Protein AF-A0A6L5WNC0-F1 (afdb_monomer_lite)

Structure (mmCIF, N/CA/C/O backbone):
data_AF-A0A6L5WNC0-F1
#
_entry.id   AF-A0A6L5WNC0-F1
#
loop_
_atom_site.group_PDB
_atom_site.id
_atom_site.type_symbol
_atom_site.label_atom_id
_atom_site.label_alt_id
_atom_site.label_comp_id
_atom_site.label_asym_id
_atom_site.label_entity_id
_atom_site.label_seq_id
_atom_site.pdbx_PDB_ins_code
_atom_site.Cartn_x
_atom_site.Cartn_y
_atom_site.Cartn_z
_atom_site.occupancy
_atom_site.B_iso_or_equiv
_atom_site.auth_seq_id
_atom_site.auth_comp_id
_atom_site.auth_asym_id
_atom_site.auth_atom_id
_atom_site.pdbx_PDB_model_num
ATOM 1 N N . MET A 1 1 ? -8.468 11.294 -5.583 1.00 29.30 1 MET A N 1
ATOM 2 C CA . MET A 1 1 ? -7.244 10.519 -5.896 1.00 29.30 1 MET A CA 1
ATOM 3 C C . MET A 1 1 ? -6.691 10.734 -7.316 1.00 29.30 1 MET A C 1
ATOM 5 O O . MET A 1 1 ? -5.688 10.130 -7.645 1.00 29.30 1 MET A O 1
ATOM 9 N N . GLN A 1 2 ? -7.228 11.639 -8.151 1.00 22.88 2 GLN A N 1
ATOM 10 C CA . GLN A 1 2 ? -6.657 11.934 -9.487 1.00 22.88 2 GLN A CA 1
ATOM 11 C C . GLN A 1 2 ? -5.371 12.793 -9.478 1.00 22.88 2 GLN A C 1
ATOM 13 O O . GLN A 1 2 ? -4.838 13.108 -10.534 1.00 22.88 2 GLN A O 1
ATOM 18 N N . LYS A 1 3 ? -4.879 13.208 -8.304 1.00 30.92 3 LYS A N 1
ATOM 19 C CA . LYS A 1 3 ? -3.717 14.104 -8.147 1.00 30.92 3 LYS A CA 1
ATOM 20 C C . LYS A 1 3 ? -2.678 13.585 -7.153 1.00 30.92 3 LYS A C 1
ATOM 22 O O . LYS A 1 3 ? -1.886 14.364 -6.635 1.00 30.92 3 LYS A O 1
ATOM 27 N N . VAL A 1 4 ? -2.699 12.293 -6.844 1.00 36.00 4 VAL A N 1
ATOM 28 C CA . VAL A 1 4 ? -1.650 11.722 -6.004 1.00 36.00 4 VAL A CA 1
ATOM 29 C C . VAL A 1 4 ? -0.465 11.438 -6.931 1.00 36.00 4 VAL A C 1
ATOM 31 O O . VAL A 1 4 ? -0.579 10.613 -7.833 1.00 36.00 4 VAL A O 1
ATOM 34 N N . GLY A 1 5 ? 0.582 12.261 -6.828 1.00 43.75 5 GLY A N 1
ATOM 35 C CA . GLY A 1 5 ? 1.682 12.327 -7.793 1.00 43.75 5 GLY A CA 1
ATOM 36 C C . GLY A 1 5 ? 2.357 10.977 -8.042 1.00 43.75 5 GLY A C 1
ATOM 37 O O . GLY A 1 5 ? 2.436 10.148 -7.147 1.00 43.75 5 GLY A O 1
ATOM 38 N N . ASN A 1 6 ? 2.826 10.778 -9.274 1.00 55.38 6 ASN A N 1
ATOM 39 C CA . ASN A 1 6 ? 3.440 9.559 -9.814 1.00 55.38 6 ASN A CA 1
ATOM 40 C C . ASN A 1 6 ? 4.385 8.837 -8.823 1.00 55.38 6 ASN A C 1
ATOM 42 O O . ASN A 1 6 ? 5.572 9.145 -8.758 1.00 55.38 6 ASN A O 1
ATOM 46 N N . PHE A 1 7 ? 3.867 7.861 -8.070 1.00 61.75 7 PHE A N 1
ATOM 47 C CA . PHE A 1 7 ? 4.628 7.057 -7.093 1.00 61.75 7 PHE A CA 1
ATOM 48 C C . PHE A 1 7 ? 5.711 6.189 -7.713 1.00 61.75 7 PHE A C 1
ATOM 50 O O . PHE A 1 7 ? 6.716 5.872 -7.072 1.00 61.75 7 PHE A O 1
ATOM 57 N N . ILE A 1 8 ? 5.469 5.820 -8.965 1.00 70.00 8 ILE A N 1
ATOM 58 C CA . ILE A 1 8 ? 6.365 5.044 -9.790 1.00 70.00 8 ILE A CA 1
ATOM 59 C C . ILE A 1 8 ? 6.933 5.987 -10.835 1.00 70.00 8 ILE A C 1
ATOM 61 O O . ILE A 1 8 ? 6.207 6.636 -11.595 1.00 70.00 8 ILE A O 1
ATOM 65 N N . ASN A 1 9 ? 8.249 6.070 -10.839 1.00 75.62 9 ASN A N 1
ATOM 66 C CA . ASN A 1 9 ? 9.024 6.925 -11.699 1.00 75.62 9 ASN A CA 1
ATOM 67 C C . ASN A 1 9 ? 9.688 6.074 -12.779 1.00 75.62 9 ASN A C 1
ATOM 69 O O . ASN A 1 9 ? 10.155 4.970 -12.509 1.00 75.62 9 ASN A O 1
ATOM 73 N N . ALA A 1 10 ? 9.816 6.596 -13.996 1.00 79.00 10 ALA A N 1
ATOM 74 C CA . ALA A 1 10 ? 10.566 5.891 -15.028 1.00 79.00 10 ALA A CA 1
ATOM 75 C C . ALA A 1 10 ? 12.027 5.616 -14.593 1.00 79.00 10 ALA A C 1
ATOM 77 O O . ALA A 1 10 ? 12.607 4.588 -14.930 1.00 79.00 10 ALA A O 1
ATOM 78 N N . LYS A 1 11 ? 12.613 6.501 -13.781 1.00 82.12 11 LYS A N 1
ATOM 79 C CA . LYS A 1 11 ? 13.960 6.346 -13.218 1.00 82.12 11 LYS A CA 1
ATOM 80 C C . LYS A 1 11 ? 14.068 5.253 -12.149 1.00 82.12 11 LYS A C 1
ATOM 82 O O . LYS A 1 11 ? 15.187 4.876 -11.819 1.00 82.12 11 LYS A O 1
ATOM 87 N N . ASP A 1 12 ? 12.955 4.708 -11.653 1.00 80.12 12 ASP A N 1
ATOM 88 C CA . ASP A 1 12 ? 12.983 3.536 -10.764 1.00 80.12 12 ASP A CA 1
ATOM 89 C C . ASP A 1 12 ? 13.413 2.266 -11.519 1.00 80.12 12 ASP A C 1
ATOM 91 O O . ASP A 1 12 ? 13.923 1.317 -10.925 1.00 80.12 12 ASP A O 1
ATOM 95 N N . PHE A 1 13 ? 13.271 2.256 -12.849 1.00 84.00 13 PHE A N 1
ATOM 96 C CA . PHE A 1 13 ? 13.606 1.120 -13.698 1.00 84.00 13 PHE A CA 1
ATOM 97 C C . PHE A 1 13 ? 14.922 1.364 -14.442 1.00 84.00 13 PHE A C 1
ATOM 99 O O . PHE A 1 13 ? 14.980 2.080 -15.442 1.00 84.00 13 PHE A O 1
ATOM 106 N N . ARG A 1 14 ? 15.990 0.674 -14.021 1.00 84.50 14 ARG A N 1
ATOM 107 C CA . ARG A 1 14 ? 17.326 0.732 -14.665 1.00 84.50 14 ARG A CA 1
ATOM 108 C C . ARG A 1 14 ? 17.319 0.416 -16.166 1.00 84.50 14 ARG A C 1
ATOM 110 O O . ARG A 1 14 ? 18.212 0.830 -16.905 1.00 84.50 14 ARG A O 1
ATOM 117 N N . LEU A 1 15 ? 16.339 -0.352 -16.629 1.00 88.19 15 LEU A N 1
ATOM 118 C CA . LEU A 1 15 ? 16.158 -0.642 -18.051 1.00 88.19 15 LEU A CA 1
ATOM 119 C C . LEU A 1 15 ? 15.717 0.599 -18.844 1.00 88.19 15 LEU A C 1
ATOM 121 O O . LEU A 1 15 ? 16.192 0.777 -19.961 1.00 88.19 15 LEU A O 1
ATOM 125 N N . PHE A 1 16 ? 14.907 1.497 -18.269 1.00 90.81 16 PHE A N 1
ATOM 126 C CA . PHE A 1 16 ? 14.553 2.766 -18.916 1.00 90.81 16 PHE A CA 1
ATOM 127 C C . PHE A 1 16 ? 15.764 3.695 -18.983 1.00 90.81 16 PHE A C 1
ATOM 129 O O . PHE A 1 16 ? 16.003 4.300 -20.024 1.00 90.81 16 PHE A O 1
ATOM 136 N N . GLU A 1 17 ? 16.594 3.728 -17.939 1.00 90.25 17 GLU A N 1
ATOM 137 C CA . GLU A 1 17 ? 17.888 4.420 -17.981 1.00 90.25 17 GLU A CA 1
ATOM 138 C C . GLU A 1 17 ? 18.776 3.894 -19.113 1.00 90.25 17 GLU A C 1
ATOM 140 O O . GLU A 1 17 ? 19.285 4.669 -19.924 1.00 90.25 17 GLU A O 1
ATOM 145 N N . THR A 1 18 ? 18.918 2.570 -19.205 1.00 92.06 18 THR A N 1
ATOM 146 C CA . THR A 1 18 ? 19.728 1.928 -20.247 1.00 92.06 18 THR A CA 1
ATOM 147 C C . THR A 1 18 ? 19.174 2.253 -21.635 1.00 92.06 18 THR A C 1
ATOM 149 O O . THR A 1 18 ? 19.937 2.664 -22.507 1.00 92.06 18 THR A O 1
ATOM 152 N N . PHE A 1 19 ? 17.854 2.164 -21.823 1.00 94.88 19 PHE A N 1
ATOM 153 C CA . PHE A 1 19 ? 17.193 2.530 -23.071 1.00 94.88 19 PHE A CA 1
ATOM 154 C C . PHE A 1 19 ? 17.482 3.982 -23.459 1.00 94.88 19 PHE A C 1
ATOM 156 O O . PHE A 1 19 ? 18.086 4.220 -24.499 1.00 94.88 19 PHE A O 1
ATOM 163 N N . PHE A 1 20 ? 17.126 4.953 -22.613 1.00 94.69 20 PHE A N 1
ATOM 164 C CA . PHE A 1 20 ? 17.266 6.377 -22.932 1.00 94.69 20 PHE A CA 1
ATOM 165 C C . PHE A 1 20 ? 18.721 6.866 -22.984 1.00 94.69 20 PHE A C 1
ATOM 167 O O . PHE A 1 20 ? 18.970 7.960 -23.492 1.00 94.69 20 PHE A O 1
ATOM 174 N N . SER A 1 21 ? 19.689 6.068 -22.520 1.00 93.62 21 SER A N 1
ATOM 175 C CA . SER A 1 21 ? 21.115 6.345 -22.729 1.00 93.62 21 SER A CA 1
ATOM 176 C C . SER A 1 21 ? 21.549 6.217 -24.197 1.00 93.62 21 SER A C 1
ATOM 178 O O . SER A 1 21 ? 22.570 6.791 -24.579 1.00 93.62 21 SER A O 1
ATOM 180 N N . GLY A 1 22 ? 20.806 5.450 -25.009 1.00 93.38 22 GLY A N 1
ATOM 181 C CA . GLY A 1 22 ? 21.163 5.147 -26.401 1.00 93.38 22 GLY A CA 1
ATOM 182 C C . GLY A 1 22 ? 22.416 4.283 -26.548 1.00 93.38 22 GLY A C 1
ATOM 183 O O . GLY A 1 22 ? 23.005 4.220 -27.625 1.00 93.38 22 GLY A O 1
ATOM 184 N N . LYS A 1 23 ? 22.856 3.640 -25.465 1.00 92.50 23 LYS A N 1
ATOM 185 C CA . LYS A 1 23 ? 24.059 2.813 -25.418 1.00 92.50 23 LYS A CA 1
ATOM 186 C C . LYS A 1 23 ? 23.742 1.461 -24.811 1.00 92.50 23 LYS A C 1
ATOM 188 O O . LYS A 1 23 ? 22.802 1.306 -24.034 1.00 92.50 23 LYS A O 1
ATOM 193 N N . THR A 1 24 ? 24.569 0.478 -25.141 1.00 91.12 24 THR A N 1
ATOM 194 C CA . THR A 1 24 ? 24.536 -0.805 -24.439 1.00 91.12 24 THR A CA 1
ATOM 195 C C . THR A 1 24 ? 24.853 -0.615 -22.953 1.00 91.12 24 THR A C 1
ATOM 197 O O . THR A 1 24 ? 25.450 0.388 -22.556 1.00 91.12 24 THR A O 1
ATOM 200 N N . LYS A 1 25 ? 24.555 -1.614 -22.120 1.00 88.88 25 LYS A N 1
ATOM 201 C CA . LYS A 1 25 ? 24.854 -1.593 -20.685 1.00 88.88 25 LYS A CA 1
ATOM 202 C C . LYS A 1 25 ? 26.340 -1.355 -20.370 1.00 88.88 25 LYS A C 1
ATOM 204 O O . LYS A 1 25 ? 26.650 -0.777 -19.332 1.00 88.88 25 LYS A O 1
ATOM 209 N N . ASN A 1 26 ? 27.237 -1.751 -21.273 1.00 87.75 26 ASN A N 1
ATOM 210 C CA . ASN A 1 26 ? 28.683 -1.526 -21.167 1.00 87.75 26 ASN A CA 1
ATOM 211 C C . ASN A 1 26 ? 29.142 -0.184 -21.780 1.00 87.75 26 ASN A C 1
ATOM 213 O O . ASN A 1 26 ? 30.337 0.081 -21.848 1.00 87.75 26 ASN A O 1
ATOM 217 N N . GLY A 1 27 ? 28.218 0.659 -22.250 1.00 87.00 27 GLY A N 1
ATOM 218 C CA . GLY A 1 27 ? 28.505 1.974 -22.830 1.00 87.00 27 GLY A CA 1
ATOM 219 C C . GLY A 1 27 ? 28.856 1.974 -24.323 1.00 87.00 27 GLY A C 1
ATOM 220 O O . GLY A 1 27 ? 29.169 3.036 -24.862 1.00 87.00 27 GLY A O 1
ATOM 221 N N . ASN A 1 28 ? 28.788 0.823 -25.002 1.00 88.75 28 ASN A N 1
ATOM 222 C CA . ASN A 1 28 ? 29.056 0.706 -26.443 1.00 88.75 28 ASN A CA 1
ATOM 223 C C . ASN A 1 28 ? 27.872 1.181 -27.299 1.00 88.75 28 ASN A C 1
ATOM 225 O O . ASN A 1 28 ? 26.732 1.189 -26.830 1.00 88.75 28 ASN A O 1
ATOM 229 N N . ASN A 1 29 ? 28.140 1.496 -28.570 1.00 90.94 29 ASN A N 1
ATOM 230 C CA . ASN A 1 29 ? 27.112 1.817 -29.565 1.00 90.94 29 ASN A CA 1
ATOM 231 C C . ASN A 1 29 ? 26.210 0.608 -29.867 1.00 90.94 29 ASN A C 1
ATOM 233 O O . ASN A 1 29 ? 26.638 -0.543 -29.765 1.00 90.94 29 ASN A O 1
ATOM 237 N N . LEU A 1 30 ? 24.969 0.887 -30.268 1.00 92.00 30 LEU A N 1
ATOM 238 C CA . LEU A 1 30 ? 23.982 -0.124 -30.648 1.00 92.00 30 LEU A CA 1
ATOM 239 C C . LEU A 1 30 ? 24.262 -0.661 -32.061 1.00 92.00 30 LEU A C 1
ATOM 241 O O . LEU A 1 30 ? 24.669 0.091 -32.946 1.00 92.00 30 LEU A O 1
ATOM 245 N N . ILE A 1 31 ? 24.051 -1.965 -32.275 1.00 88.06 31 ILE A N 1
ATOM 246 C CA . ILE A 1 31 ? 24.321 -2.644 -33.553 1.00 88.06 31 ILE A CA 1
ATOM 247 C C . ILE A 1 31 ? 23.199 -3.646 -33.858 1.00 88.06 31 ILE A C 1
ATOM 249 O O . ILE A 1 31 ? 22.906 -4.526 -33.049 1.00 88.06 31 ILE A O 1
ATOM 253 N N . TRP A 1 32 ? 22.607 -3.546 -35.054 1.00 87.56 32 TRP A N 1
ATOM 254 C CA . TRP A 1 32 ? 21.455 -4.351 -35.490 1.00 87.56 32 TRP A CA 1
ATOM 255 C C . TRP A 1 32 ? 21.677 -5.864 -35.506 1.00 87.56 32 TRP A C 1
ATOM 257 O O . TRP A 1 32 ? 20.728 -6.617 -35.303 1.00 87.56 32 TRP A O 1
ATOM 267 N N . THR A 1 33 ? 22.913 -6.326 -35.706 1.00 84.06 33 THR A N 1
ATOM 268 C CA . THR A 1 33 ? 23.247 -7.762 -35.738 1.00 84.06 33 THR A CA 1
ATOM 269 C C . THR A 1 33 ? 22.938 -8.486 -34.428 1.00 84.06 33 THR A C 1
ATOM 271 O O . THR A 1 33 ? 22.917 -9.710 -34.401 1.00 84.06 33 THR A O 1
ATOM 274 N N . ASN A 1 34 ? 22.693 -7.737 -33.351 1.00 81.00 34 ASN A N 1
ATOM 275 C CA . ASN A 1 34 ? 22.416 -8.262 -32.020 1.00 81.00 34 ASN A CA 1
ATOM 276 C C . ASN A 1 34 ? 20.914 -8.399 -31.730 1.00 81.00 34 ASN A C 1
ATOM 278 O O . ASN A 1 34 ? 20.547 -8.726 -30.607 1.00 81.00 34 ASN A O 1
ATOM 282 N N . VAL A 1 35 ? 20.037 -8.138 -32.705 1.00 81.38 35 VAL A N 1
ATOM 283 C CA . VAL A 1 35 ? 18.581 -8.212 -32.525 1.00 81.38 35 VAL A CA 1
ATOM 284 C C . VAL A 1 35 ? 18.011 -9.451 -33.207 1.00 81.38 35 VAL A C 1
ATOM 286 O O . VAL A 1 35 ? 18.252 -9.695 -34.389 1.00 81.38 35 VAL A O 1
ATOM 289 N N . ASN A 1 36 ? 17.185 -10.205 -32.479 1.00 78.44 36 ASN A N 1
ATOM 290 C CA . ASN A 1 36 ? 16.428 -11.314 -33.057 1.00 78.44 36 ASN A CA 1
ATOM 291 C C . ASN A 1 36 ? 15.360 -10.767 -34.019 1.00 78.44 36 ASN A C 1
ATOM 293 O O . ASN A 1 36 ? 14.515 -9.955 -33.634 1.00 78.44 36 ASN A O 1
ATOM 297 N N . SER A 1 37 ? 15.403 -11.217 -35.273 1.00 76.69 37 SER A N 1
ATOM 298 C CA . SER A 1 37 ? 14.441 -10.849 -36.319 1.00 76.69 37 SER A CA 1
ATOM 299 C C . SER A 1 37 ? 13.183 -11.730 -36.287 1.00 76.69 37 SER A C 1
ATOM 301 O O . SER A 1 37 ? 13.279 -12.889 -35.878 1.00 76.69 37 SER A O 1
ATOM 303 N N . PRO A 1 38 ? 12.026 -11.239 -36.777 1.00 84.56 38 PRO A N 1
ATOM 304 C CA . PRO A 1 38 ? 11.795 -9.920 -37.380 1.00 84.56 38 PRO A CA 1
ATOM 305 C C . PRO A 1 38 ? 11.517 -8.810 -36.348 1.00 84.56 38 PRO A C 1
ATOM 307 O O . PRO A 1 38 ? 10.878 -9.037 -35.323 1.00 84.56 38 PRO A O 1
ATOM 310 N N . VAL A 1 39 ? 11.972 -7.592 -36.652 1.00 90.19 39 VAL A N 1
ATOM 311 C CA . VAL A 1 39 ? 11.652 -6.368 -35.897 1.00 90.19 39 VAL A CA 1
ATOM 312 C C . VAL A 1 39 ? 10.564 -5.602 -36.643 1.00 90.19 39 VAL A C 1
ATOM 314 O O . VAL A 1 39 ? 10.647 -5.442 -37.860 1.00 90.19 39 VAL A O 1
ATOM 317 N N . GLU A 1 40 ? 9.543 -5.129 -35.930 1.00 93.88 40 GLU A N 1
ATOM 318 C CA . GLU A 1 40 ? 8.502 -4.289 -36.522 1.00 93.88 40 GLU A CA 1
ATOM 319 C C . GLU A 1 40 ? 9.090 -2.919 -36.899 1.00 93.88 40 GLU A C 1
ATOM 321 O O . GLU A 1 40 ? 9.668 -2.231 -36.056 1.00 93.88 40 GLU A O 1
ATOM 326 N N . PHE A 1 41 ? 8.931 -2.529 -38.166 1.00 92.69 41 PHE A N 1
ATOM 327 C CA . PHE A 1 41 ? 9.366 -1.239 -38.698 1.00 92.69 41 PHE A CA 1
ATOM 328 C C . PHE A 1 41 ? 8.208 -0.555 -39.422 1.00 92.69 41 PHE A C 1
ATOM 330 O O . PHE A 1 41 ? 7.633 -1.113 -40.360 1.00 92.69 41 PHE A O 1
ATOM 337 N N . LYS A 1 42 ? 7.861 0.658 -38.992 1.00 95.25 42 LYS A N 1
ATOM 338 C CA . LYS A 1 42 ? 6.801 1.470 -39.602 1.00 95.25 42 LYS A CA 1
ATOM 339 C C . LYS A 1 42 ? 7.130 2.947 -39.455 1.00 95.25 42 LYS A C 1
ATOM 341 O O . LYS A 1 42 ? 7.631 3.369 -38.422 1.00 95.25 42 LYS A O 1
ATOM 346 N N . ASN A 1 43 ? 6.837 3.731 -40.491 1.00 92.56 43 ASN A N 1
ATOM 347 C CA . ASN A 1 43 ? 7.021 5.188 -40.498 1.00 92.56 43 ASN A CA 1
ATOM 348 C C . ASN A 1 43 ? 8.435 5.664 -40.094 1.00 92.56 43 ASN A C 1
ATOM 350 O O . ASN A 1 43 ? 8.564 6.711 -39.470 1.00 92.56 43 ASN A O 1
ATOM 354 N N . GLY A 1 44 ? 9.489 4.914 -40.440 1.00 92.81 44 GLY A N 1
ATOM 355 C CA . GLY A 1 44 ? 10.868 5.282 -40.084 1.00 92.81 44 GLY A CA 1
ATOM 356 C C . GLY A 1 44 ? 11.287 4.908 -38.658 1.00 92.81 44 GLY A C 1
ATOM 357 O O . GLY A 1 44 ? 12.370 5.289 -38.224 1.00 92.81 44 GLY A O 1
ATOM 358 N N . GLU A 1 45 ? 10.453 4.161 -37.932 1.00 97.12 45 GLU A N 1
ATOM 359 C CA . GLU A 1 45 ? 10.674 3.798 -36.534 1.00 97.12 45 GLU A CA 1
ATOM 360 C C . GLU A 1 45 ? 10.669 2.279 -36.338 1.00 97.12 45 GLU A C 1
ATOM 362 O O . GLU A 1 45 ? 9.866 1.555 -36.937 1.00 97.12 45 GLU A O 1
ATOM 367 N N . TYR A 1 46 ? 11.537 1.807 -35.447 1.00 96.00 46 TYR A N 1
ATOM 368 C CA . TYR A 1 46 ? 11.618 0.416 -35.017 1.00 96.00 46 TYR A CA 1
ATOM 369 C C . TYR A 1 46 ? 10.924 0.215 -33.678 1.00 96.00 46 TYR A C 1
ATOM 371 O O . TYR A 1 46 ? 11.140 0.989 -32.750 1.00 96.00 46 TYR A O 1
ATOM 379 N N . TYR A 1 47 ? 10.152 -0.863 -33.558 1.00 96.62 47 TYR A N 1
ATOM 380 C CA . TYR A 1 47 ? 9.382 -1.204 -32.365 1.00 96.62 47 TYR A CA 1
ATOM 381 C C . TYR A 1 47 ? 9.904 -2.523 -31.798 1.00 96.62 47 TYR A C 1
ATOM 383 O O . TYR A 1 47 ? 9.605 -3.601 -32.313 1.00 96.62 47 TYR A O 1
ATOM 391 N N . LEU A 1 48 ? 10.703 -2.441 -30.734 1.00 95.62 48 LEU A N 1
ATOM 392 C CA . LEU A 1 48 ? 11.289 -3.619 -30.099 1.00 95.62 48 LEU A CA 1
ATOM 393 C C . LEU A 1 48 ? 10.386 -4.151 -28.985 1.00 95.62 48 LEU A C 1
ATOM 395 O O . LEU A 1 48 ? 9.878 -3.396 -28.153 1.00 95.62 48 LEU A O 1
ATOM 399 N N . THR A 1 49 ? 10.248 -5.474 -28.932 1.00 93.94 49 THR A N 1
ATOM 400 C CA . THR A 1 49 ? 9.755 -6.197 -27.748 1.00 93.94 49 THR A CA 1
ATOM 401 C C . THR A 1 49 ? 10.773 -6.146 -26.601 1.00 93.94 49 THR A C 1
ATOM 403 O O . THR A 1 49 ? 11.934 -5.792 -26.813 1.00 93.94 49 THR A O 1
ATOM 406 N N . GLN A 1 50 ? 10.379 -6.557 -25.388 1.00 91.81 50 GLN A N 1
ATOM 407 C CA . GLN A 1 50 ? 11.307 -6.675 -24.251 1.00 91.81 50 GLN A CA 1
ATOM 408 C C . GLN A 1 50 ? 12.525 -7.553 -24.571 1.00 91.81 50 GLN A C 1
ATOM 410 O O . GLN A 1 50 ? 13.647 -7.209 -24.206 1.00 91.81 50 GLN A O 1
ATOM 415 N N . GLU A 1 51 ? 12.321 -8.678 -25.260 1.00 90.19 51 GLU A N 1
ATOM 416 C CA . GLU A 1 51 ? 13.409 -9.594 -25.609 1.00 90.19 51 GLU A CA 1
ATOM 417 C C . GLU A 1 51 ? 14.387 -8.952 -26.600 1.00 90.19 51 GLU A C 1
ATOM 419 O O . GLU A 1 51 ? 15.601 -9.001 -26.407 1.00 90.19 51 GLU A O 1
ATOM 424 N N . GLN A 1 52 ? 13.862 -8.295 -27.634 1.00 92.88 52 GLN A N 1
ATOM 425 C CA . GLN A 1 52 ? 14.676 -7.604 -28.633 1.00 92.88 52 GLN A CA 1
ATOM 426 C C . GLN A 1 52 ? 15.432 -6.415 -28.035 1.00 92.88 52 GLN A C 1
ATOM 428 O O . GLN A 1 52 ? 16.604 -6.217 -28.353 1.00 92.88 52 GLN A O 1
ATOM 433 N N . PHE A 1 53 ? 14.795 -5.665 -27.132 1.00 93.69 53 PHE A N 1
ATOM 434 C CA . PHE A 1 53 ? 15.452 -4.632 -26.339 1.00 93.69 53 PHE A CA 1
ATOM 435 C C . PHE A 1 53 ? 16.611 -5.214 -25.520 1.00 93.69 53 PHE A C 1
ATOM 437 O O . PHE A 1 53 ? 17.726 -4.701 -25.609 1.00 93.69 53 PHE A O 1
ATOM 444 N N . ALA A 1 54 ? 16.383 -6.300 -24.773 1.00 91.50 54 ALA A N 1
ATOM 445 C CA . ALA A 1 54 ? 17.420 -6.922 -23.954 1.00 91.50 54 ALA A CA 1
ATOM 446 C C . ALA A 1 54 ? 18.616 -7.367 -24.812 1.00 91.50 54 ALA A C 1
ATOM 448 O O . ALA A 1 54 ? 19.758 -7.053 -24.483 1.00 91.50 54 ALA A O 1
ATOM 449 N N . ASN A 1 55 ? 18.364 -8.013 -25.952 1.00 90.31 55 ASN A N 1
ATOM 450 C CA . ASN A 1 55 ? 19.429 -8.471 -26.846 1.00 90.31 55 ASN A CA 1
ATOM 451 C C . ASN A 1 55 ? 20.224 -7.305 -27.460 1.00 90.31 55 ASN A C 1
ATOM 453 O O . ASN A 1 55 ? 21.446 -7.393 -27.568 1.00 90.31 55 ASN A O 1
ATOM 457 N N . LEU A 1 56 ? 19.560 -6.194 -27.803 1.00 93.06 56 LEU A N 1
ATOM 458 C CA . LEU A 1 56 ? 20.218 -5.014 -28.366 1.00 93.06 56 LEU A CA 1
ATOM 459 C C . LEU A 1 56 ? 21.029 -4.236 -27.319 1.00 93.06 56 LEU A C 1
ATOM 461 O O . LEU A 1 56 ? 22.199 -3.922 -27.538 1.00 93.06 56 LEU A O 1
ATOM 465 N N . PHE A 1 57 ? 20.409 -3.910 -26.183 1.00 93.56 57 PHE A N 1
ATOM 466 C CA . PHE A 1 57 ? 20.961 -2.993 -25.184 1.00 93.56 57 PHE A CA 1
ATOM 467 C C . PHE A 1 57 ? 21.837 -3.686 -24.139 1.00 93.56 57 PHE A C 1
ATOM 469 O O . PHE A 1 57 ? 22.660 -3.032 -23.508 1.00 93.56 57 PHE A O 1
ATOM 476 N N . TYR A 1 58 ? 21.726 -4.996 -23.949 1.00 91.12 58 TYR A N 1
ATOM 477 C CA . TYR A 1 58 ? 22.564 -5.741 -23.002 1.00 91.12 58 TYR A CA 1
ATOM 478 C C . TYR A 1 58 ? 23.538 -6.688 -23.704 1.00 91.12 58 TYR A C 1
ATOM 480 O O . TYR A 1 58 ? 24.131 -7.559 -23.069 1.00 91.12 58 TYR A O 1
ATOM 488 N N . HIS A 1 59 ? 23.761 -6.495 -25.007 1.00 86.75 59 HIS A N 1
ATOM 489 C CA . HIS A 1 59 ? 24.759 -7.248 -25.753 1.00 86.75 59 HIS A CA 1
ATOM 490 C C . HIS A 1 59 ? 26.153 -7.163 -25.109 1.00 86.75 59 HIS A C 1
ATOM 492 O O . HIS A 1 59 ? 26.622 -6.086 -24.729 1.00 86.75 59 HIS A O 1
ATOM 498 N N . GLY A 1 60 ? 26.830 -8.311 -25.013 1.00 82.50 60 GLY A N 1
ATOM 499 C CA . GLY A 1 60 ? 28.157 -8.426 -24.403 1.00 82.50 60 GLY A CA 1
ATOM 500 C C . GLY A 1 60 ? 28.163 -8.314 -22.874 1.00 82.50 60 GLY A C 1
ATOM 501 O O . GLY A 1 60 ? 29.235 -8.334 -22.272 1.00 82.50 60 GLY A O 1
ATOM 502 N N . ALA A 1 61 ? 26.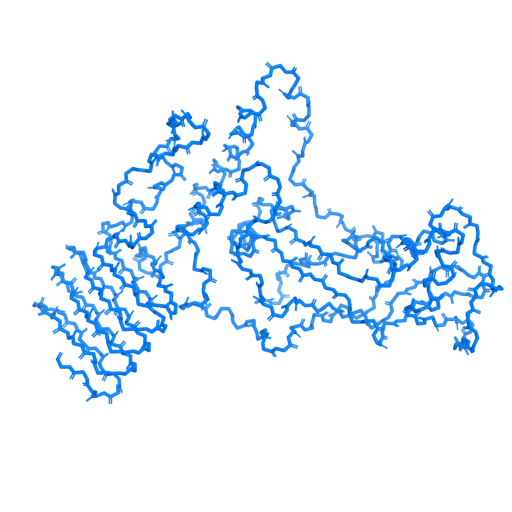999 -8.185 -22.230 1.00 85.44 61 ALA A N 1
ATOM 503 C CA . ALA A 1 61 ? 26.875 -8.396 -20.795 1.00 85.44 61 ALA A CA 1
ATOM 504 C C . ALA A 1 61 ? 26.863 -9.902 -20.477 1.00 85.44 61 ALA A C 1
ATOM 506 O O . ALA A 1 61 ? 26.611 -10.730 -21.351 1.00 85.44 61 ALA A O 1
ATOM 507 N N . SER A 1 62 ? 27.138 -10.269 -19.223 1.00 86.25 62 SER A N 1
ATOM 508 C CA . SER A 1 62 ? 27.030 -11.666 -18.791 1.00 86.25 62 SER A CA 1
ATOM 509 C C . SER A 1 62 ? 25.585 -12.166 -18.883 1.00 86.25 62 SER A C 1
ATOM 511 O O . SER A 1 62 ? 24.646 -11.378 -18.750 1.00 86.25 62 SER A O 1
ATOM 513 N N . ASP A 1 63 ? 25.396 -13.482 -19.015 1.00 83.69 63 ASP A N 1
ATOM 514 C CA . ASP A 1 63 ? 24.060 -14.099 -19.056 1.00 83.69 63 ASP A CA 1
ATOM 515 C C . ASP A 1 63 ? 23.202 -13.712 -17.846 1.00 83.69 63 ASP A C 1
ATOM 517 O O . ASP A 1 63 ? 21.996 -13.517 -17.967 1.00 83.69 63 ASP A O 1
ATOM 521 N N . ILE A 1 64 ? 23.829 -13.526 -16.680 1.00 82.56 64 ILE A N 1
ATOM 522 C CA . ILE A 1 64 ? 23.167 -13.044 -15.461 1.00 82.56 64 ILE A CA 1
ATOM 523 C C . ILE A 1 64 ? 22.576 -11.648 -15.687 1.00 82.56 64 ILE A C 1
ATOM 525 O O . ILE A 1 64 ? 21.416 -11.411 -15.369 1.00 82.56 64 ILE A O 1
ATOM 529 N N . ILE A 1 65 ? 23.347 -10.719 -16.256 1.00 81.38 65 ILE A N 1
ATOM 530 C CA . ILE A 1 65 ? 22.884 -9.351 -16.517 1.00 81.38 65 ILE A CA 1
ATOM 531 C C . ILE A 1 65 ? 21.815 -9.339 -17.616 1.00 81.38 65 ILE A C 1
ATOM 533 O O . ILE A 1 65 ? 20.828 -8.616 -17.488 1.00 81.38 65 ILE A O 1
ATOM 537 N N . LEU A 1 66 ? 21.979 -10.145 -18.667 1.00 80.94 66 LEU A N 1
ATOM 538 C CA . LEU A 1 66 ? 20.997 -10.266 -19.745 1.00 80.94 66 LEU A CA 1
ATOM 539 C C . LEU A 1 66 ? 19.669 -10.852 -19.239 1.00 80.94 66 LEU A C 1
ATOM 541 O O . LEU A 1 66 ? 18.599 -10.360 -19.595 1.00 80.94 66 LEU A O 1
ATOM 545 N N . ASN A 1 67 ? 19.721 -11.864 -18.372 1.00 79.50 67 ASN A N 1
ATOM 546 C CA . ASN A 1 67 ? 18.536 -12.419 -17.720 1.00 79.50 67 ASN A CA 1
ATOM 547 C C . ASN A 1 67 ? 17.910 -11.414 -16.746 1.00 79.50 67 ASN A C 1
ATOM 549 O O . ASN A 1 67 ? 16.691 -11.266 -16.728 1.00 79.50 67 ASN A O 1
ATOM 553 N N . ASN A 1 68 ? 18.720 -10.644 -16.017 1.00 76.31 68 ASN A N 1
ATOM 554 C CA . ASN A 1 68 ? 18.222 -9.562 -15.168 1.00 76.31 68 ASN A CA 1
ATOM 555 C C . ASN A 1 68 ? 17.572 -8.432 -15.977 1.00 76.31 68 ASN A C 1
ATOM 557 O O . ASN A 1 68 ? 16.633 -7.827 -15.491 1.00 76.31 68 ASN A O 1
ATOM 561 N N . ALA A 1 69 ? 17.998 -8.161 -17.213 1.00 76.56 69 ALA A N 1
ATOM 562 C CA . ALA A 1 69 ? 17.326 -7.197 -18.093 1.00 76.56 69 ALA A CA 1
ATOM 563 C C . ALA A 1 69 ? 15.929 -7.661 -18.550 1.00 76.56 69 ALA A C 1
ATOM 565 O O . ALA A 1 69 ? 15.103 -6.850 -18.975 1.00 76.56 69 ALA A O 1
ATOM 566 N N . LYS A 1 70 ? 15.665 -8.971 -18.479 1.00 74.94 70 LYS A N 1
ATOM 567 C CA . LYS A 1 70 ? 14.332 -9.558 -18.676 1.00 74.94 70 LYS A CA 1
ATOM 568 C C . LYS A 1 70 ? 13.524 -9.560 -17.381 1.00 74.94 70 LYS A C 1
ATOM 570 O O . LYS A 1 70 ? 12.298 -9.582 -17.444 1.00 74.94 70 LYS A O 1
ATOM 575 N N . ASN A 1 71 ? 14.199 -9.514 -16.233 1.00 73.38 71 ASN A N 1
ATOM 576 C CA . ASN A 1 71 ? 13.552 -9.312 -14.952 1.00 73.38 71 ASN A CA 1
ATOM 577 C C . ASN A 1 71 ? 13.185 -7.830 -14.784 1.00 73.38 71 ASN A C 1
ATOM 579 O O . ASN A 1 71 ? 14.038 -6.963 -14.615 1.00 73.38 71 ASN A O 1
ATOM 583 N N . THR A 1 72 ? 11.894 -7.537 -14.860 1.00 77.69 72 THR A N 1
ATOM 584 C CA . THR A 1 72 ? 11.370 -6.175 -14.735 1.00 77.69 72 THR A CA 1
ATOM 585 C C . THR A 1 72 ? 10.892 -5.840 -13.331 1.00 77.69 72 THR A C 1
ATOM 587 O O . THR A 1 72 ? 10.239 -4.815 -13.166 1.00 77.69 72 THR A O 1
ATOM 590 N N . GLU A 1 73 ? 11.147 -6.708 -12.352 1.00 81.25 73 GLU A N 1
ATOM 591 C CA . GLU A 1 73 ? 10.808 -6.482 -10.948 1.00 81.25 73 GLU A CA 1
ATOM 592 C C . GLU A 1 73 ? 11.797 -5.515 -10.291 1.00 81.25 73 GLU A C 1
ATOM 594 O O . GLU A 1 73 ? 13.012 -5.594 -10.480 1.00 81.25 73 GLU A O 1
ATOM 599 N N . THR A 1 74 ? 11.257 -4.586 -9.512 1.00 78.00 74 THR A N 1
ATOM 600 C CA . THR A 1 74 ? 12.009 -3.691 -8.639 1.00 78.00 74 THR A CA 1
ATOM 601 C C . THR A 1 74 ? 11.175 -3.353 -7.410 1.00 78.00 74 THR A C 1
ATOM 603 O O . THR A 1 74 ? 9.948 -3.276 -7.481 1.00 78.00 74 THR A O 1
ATOM 606 N N . SER A 1 75 ? 11.848 -3.098 -6.293 1.00 76.19 75 SER A N 1
ATOM 607 C CA . SER A 1 75 ? 11.203 -2.644 -5.064 1.00 76.19 75 SER A CA 1
ATOM 608 C C . SER A 1 75 ? 11.249 -1.118 -4.990 1.00 76.19 75 SER A C 1
ATOM 610 O O . SER A 1 75 ? 12.300 -0.501 -5.188 1.00 76.19 75 SER A O 1
ATOM 612 N N . ILE A 1 76 ? 10.106 -0.498 -4.714 1.00 72.75 76 ILE A N 1
ATOM 613 C CA . ILE A 1 76 ? 9.956 0.951 -4.583 1.00 72.75 76 ILE A CA 1
ATOM 614 C C . ILE A 1 76 ? 9.646 1.273 -3.128 1.00 72.75 76 ILE A C 1
ATOM 616 O O . ILE A 1 76 ? 8.568 0.963 -2.625 1.00 72.75 76 ILE A O 1
ATOM 620 N N . SER A 1 77 ? 10.604 1.915 -2.455 1.00 71.69 77 SER A N 1
ATOM 621 C CA . SER A 1 77 ? 10.405 2.406 -1.093 1.00 71.69 77 SER A CA 1
ATOM 622 C C . SER A 1 77 ? 9.758 3.786 -1.113 1.00 71.69 77 SER A C 1
ATOM 624 O O . SER A 1 77 ? 10.337 4.749 -1.626 1.00 71.69 77 SER A O 1
ATOM 626 N N . PHE A 1 78 ? 8.575 3.898 -0.513 1.00 67.25 78 PHE A N 1
ATOM 627 C CA . PHE A 1 78 ? 7.869 5.169 -0.378 1.00 67.25 78 PHE A CA 1
ATOM 628 C C . PHE A 1 78 ? 8.554 6.119 0.611 1.00 67.25 78 PHE A C 1
ATOM 630 O O . PHE A 1 78 ? 8.385 7.330 0.509 1.00 67.25 78 PHE A O 1
ATOM 637 N N . TYR A 1 79 ? 9.402 5.616 1.512 1.00 61.97 79 TYR A N 1
ATOM 638 C CA . TYR A 1 79 ? 10.230 6.473 2.368 1.00 61.97 79 TYR A CA 1
ATOM 639 C C . TYR A 1 79 ? 11.236 7.315 1.575 1.00 61.97 79 TYR A C 1
ATOM 641 O O . TYR A 1 79 ? 11.647 8.384 2.014 1.00 61.97 79 TYR A O 1
ATOM 649 N N . ASN A 1 80 ? 11.567 6.895 0.354 1.00 62.72 80 ASN A N 1
ATOM 650 C CA . ASN A 1 80 ? 12.394 7.670 -0.566 1.00 62.72 80 ASN A CA 1
ATOM 651 C C . ASN A 1 80 ? 11.549 8.609 -1.447 1.00 62.72 80 ASN A C 1
ATOM 653 O O . ASN A 1 80 ? 11.954 8.936 -2.562 1.00 62.72 80 ASN A O 1
ATOM 657 N N . ARG A 1 81 ? 10.332 8.972 -1.021 1.00 66.38 81 ARG A N 1
ATOM 658 C CA . ARG A 1 81 ? 9.391 9.792 -1.797 1.00 66.38 81 ARG A CA 1
ATOM 659 C C . ARG A 1 81 ? 8.965 10.994 -0.962 1.00 66.38 81 ARG A C 1
ATOM 661 O O . ARG A 1 81 ? 8.063 10.870 -0.148 1.00 66.38 81 ARG A O 1
ATOM 668 N N . ASN A 1 82 ? 9.627 12.139 -1.165 1.00 64.12 82 ASN A N 1
ATOM 669 C CA . ASN A 1 82 ? 9.309 13.460 -0.593 1.00 64.12 82 ASN A CA 1
ATOM 670 C C . ASN A 1 82 ? 8.429 13.437 0.679 1.00 64.12 82 ASN A C 1
ATOM 672 O O . ASN A 1 82 ? 7.269 13.859 0.668 1.00 64.12 82 ASN A O 1
ATOM 676 N N . LEU A 1 83 ? 9.007 12.957 1.779 1.00 60.00 83 LEU A N 1
ATOM 677 C CA . LEU A 1 83 ? 8.311 12.777 3.054 1.00 60.00 83 LEU A CA 1
ATOM 678 C C . LEU A 1 83 ? 7.842 14.092 3.696 1.00 60.00 83 LEU A C 1
ATOM 680 O O . LEU A 1 83 ? 7.019 14.062 4.604 1.00 60.00 83 LEU A O 1
ATOM 684 N N . SER A 1 84 ? 8.310 15.244 3.202 1.00 60.59 84 SER A N 1
ATOM 685 C CA . SER A 1 84 ? 7.802 16.557 3.624 1.00 60.59 84 SER A CA 1
ATOM 686 C C . SER A 1 84 ? 6.351 16.801 3.194 1.00 60.59 84 SER A C 1
ATOM 688 O O . SER A 1 84 ? 5.679 17.673 3.742 1.00 60.59 84 SER A O 1
ATOM 690 N N . ASN A 1 85 ? 5.845 16.036 2.219 1.00 62.56 85 ASN A N 1
ATOM 691 C CA . ASN A 1 85 ? 4.442 16.070 1.845 1.00 62.56 85 ASN A CA 1
ATOM 692 C C . ASN A 1 85 ? 3.634 15.101 2.737 1.00 62.56 85 ASN A C 1
ATOM 694 O O . ASN A 1 85 ? 3.848 13.889 2.651 1.00 62.56 85 ASN A O 1
ATOM 698 N N . PRO A 1 86 ? 2.658 15.588 3.531 1.00 60.34 86 PRO A N 1
ATOM 699 C CA . PRO A 1 86 ? 1.890 14.752 4.457 1.00 60.34 86 PRO A CA 1
ATOM 700 C C . PRO A 1 86 ? 1.137 13.590 3.795 1.00 60.34 86 PRO A C 1
ATOM 702 O O . PRO A 1 86 ? 1.027 12.513 4.379 1.00 60.34 86 PRO A O 1
ATOM 705 N N . ASP A 1 87 ? 0.633 13.766 2.573 1.00 60.06 87 ASP A N 1
ATOM 706 C CA . ASP A 1 87 ? -0.073 12.694 1.864 1.00 60.06 87 ASP A CA 1
ATOM 707 C C . ASP A 1 87 ? 0.895 11.583 1.431 1.00 60.06 87 ASP A C 1
ATOM 709 O O . ASP A 1 87 ? 0.546 10.405 1.492 1.00 60.06 87 ASP A O 1
ATOM 713 N N . PHE A 1 88 ? 2.132 11.933 1.056 1.00 61.31 88 PHE A N 1
ATOM 714 C CA . PHE A 1 88 ? 3.179 10.949 0.757 1.00 61.31 88 PHE A CA 1
ATOM 715 C C . PHE A 1 88 ? 3.709 10.277 2.020 1.00 61.31 88 PHE A C 1
ATOM 717 O O . PHE A 1 88 ? 3.907 9.067 2.006 1.00 61.31 88 PHE A O 1
ATOM 724 N N . ALA A 1 89 ? 3.878 11.023 3.115 1.00 63.06 89 ALA A N 1
ATOM 725 C CA . ALA A 1 89 ? 4.264 10.459 4.404 1.00 63.06 89 ALA A CA 1
ATOM 726 C C . ALA A 1 89 ? 3.266 9.383 4.856 1.00 63.06 89 ALA A C 1
ATOM 728 O O . ALA A 1 89 ? 3.676 8.264 5.146 1.00 63.06 89 ALA A O 1
ATOM 729 N N . LYS A 1 90 ? 1.957 9.670 4.806 1.00 61.97 90 LYS A N 1
ATOM 730 C CA . LYS A 1 90 ? 0.887 8.681 5.045 1.00 61.97 90 LYS A CA 1
ATOM 731 C C . LYS A 1 90 ? 1.107 7.398 4.252 1.00 61.97 90 LYS A C 1
ATOM 733 O O . LYS A 1 90 ? 1.119 6.313 4.816 1.00 61.97 90 LYS A O 1
ATOM 738 N N . LEU A 1 91 ? 1.303 7.530 2.944 1.00 62.53 91 LEU A N 1
ATOM 739 C CA . LEU A 1 91 ? 1.465 6.382 2.057 1.00 62.53 91 LEU A CA 1
ATOM 740 C C . LEU A 1 91 ? 2.773 5.636 2.313 1.00 62.53 91 LEU A C 1
ATOM 742 O O . LEU A 1 91 ? 2.788 4.419 2.205 1.00 62.53 91 LEU A O 1
ATOM 746 N N . ALA A 1 92 ? 3.839 6.330 2.705 1.00 63.59 92 ALA A N 1
ATOM 747 C CA . ALA A 1 92 ? 5.087 5.695 3.097 1.00 63.59 92 ALA A CA 1
ATOM 748 C C . ALA A 1 92 ? 4.955 4.867 4.372 1.00 63.59 92 ALA A C 1
ATOM 750 O O . ALA A 1 92 ? 5.481 3.763 4.427 1.00 63.59 92 ALA A O 1
ATOM 751 N N . PHE A 1 93 ? 4.214 5.361 5.362 1.00 60.16 93 PHE A N 1
ATOM 752 C CA . PHE A 1 93 ? 3.919 4.600 6.574 1.00 60.16 93 PHE A CA 1
ATOM 753 C C . PHE A 1 93 ? 2.976 3.423 6.327 1.00 60.16 93 PHE A C 1
ATOM 755 O O . PHE A 1 93 ? 3.143 2.389 6.957 1.00 60.16 93 PHE A O 1
ATOM 762 N N . VAL A 1 94 ? 2.008 3.565 5.421 1.00 57.19 94 VAL A N 1
ATOM 763 C CA . VAL A 1 94 ? 1.066 2.481 5.110 1.00 57.19 94 VAL A CA 1
ATOM 764 C C . VAL A 1 94 ? 1.715 1.418 4.229 1.00 57.19 94 VAL A C 1
ATOM 766 O O . VAL A 1 94 ? 1.663 0.244 4.555 1.00 57.19 94 VAL A O 1
ATOM 769 N N . PHE A 1 95 ? 2.321 1.811 3.109 1.00 58.44 95 PHE A N 1
ATOM 770 C CA . PHE A 1 95 ? 2.776 0.881 2.071 1.00 58.44 95 PHE A CA 1
ATOM 771 C C . PHE A 1 95 ? 4.255 0.518 2.170 1.00 58.44 95 PHE A C 1
ATOM 773 O O . PHE A 1 95 ? 4.692 -0.397 1.480 1.00 58.44 95 PHE A O 1
ATOM 780 N N . GLY A 1 96 ? 5.037 1.235 2.981 1.00 65.44 96 GLY A N 1
ATOM 781 C CA . GLY A 1 96 ? 6.453 0.963 3.200 1.00 65.44 96 GLY A CA 1
ATOM 782 C C . GLY A 1 96 ? 7.241 0.834 1.897 1.00 65.44 96 GLY A C 1
ATOM 783 O O . GLY A 1 96 ? 7.574 1.825 1.239 1.00 65.44 96 GLY A O 1
ATOM 784 N N . THR A 1 97 ? 7.565 -0.407 1.542 1.00 67.94 97 THR A N 1
ATOM 785 C CA . THR A 1 97 ? 8.176 -0.764 0.261 1.00 67.94 97 THR A CA 1
ATOM 786 C C . THR A 1 97 ? 7.260 -1.722 -0.483 1.00 67.94 97 THR A C 1
ATOM 788 O O . THR A 1 97 ? 6.835 -2.722 0.081 1.00 67.94 97 THR A O 1
ATOM 791 N N . ILE A 1 98 ? 6.996 -1.433 -1.756 1.00 68.38 98 ILE A N 1
ATOM 792 C CA . ILE A 1 98 ? 6.193 -2.306 -2.617 1.00 68.38 98 ILE A CA 1
ATOM 793 C C . ILE A 1 98 ? 7.046 -2.902 -3.726 1.00 68.38 98 ILE A C 1
ATOM 795 O O . ILE A 1 98 ? 7.914 -2.227 -4.286 1.00 68.38 98 ILE A O 1
ATOM 799 N N . ASP A 1 99 ? 6.737 -4.139 -4.095 1.00 74.62 99 ASP A N 1
ATOM 800 C CA . ASP A 1 99 ? 7.292 -4.755 -5.291 1.00 74.62 99 ASP A CA 1
ATOM 801 C C . ASP A 1 99 ? 6.443 -4.409 -6.512 1.00 74.62 99 ASP A C 1
ATOM 803 O O . ASP A 1 99 ? 5.219 -4.590 -6.551 1.00 74.62 99 ASP A O 1
ATOM 807 N N . VAL A 1 100 ? 7.122 -3.899 -7.535 1.00 76.50 100 VAL A N 1
ATOM 808 C CA . VAL A 1 100 ? 6.527 -3.462 -8.793 1.00 76.50 100 VAL A CA 1
ATOM 809 C C . VAL A 1 100 ? 7.274 -4.112 -9.942 1.00 76.50 100 VAL A C 1
ATOM 811 O O . VAL A 1 100 ? 8.500 -4.178 -9.950 1.00 76.50 100 VAL A O 1
ATOM 814 N N . ARG A 1 101 ? 6.543 -4.545 -10.964 1.00 82.25 101 ARG A N 1
ATOM 815 C CA . ARG A 1 101 ? 7.118 -5.026 -12.222 1.00 82.25 101 ARG A CA 1
ATOM 816 C C . ARG A 1 101 ? 6.477 -4.377 -13.432 1.00 82.25 101 ARG A C 1
ATOM 818 O O . ARG A 1 101 ? 5.377 -3.854 -13.337 1.00 82.25 101 ARG A O 1
ATOM 825 N N . LEU A 1 102 ? 7.130 -4.436 -14.586 1.00 83.75 102 LEU A N 1
ATOM 826 C CA . LEU A 1 102 ? 6.529 -4.004 -15.851 1.00 83.75 102 LEU A CA 1
ATOM 827 C C . LEU A 1 102 ? 5.723 -5.137 -16.495 1.00 83.75 102 LEU A C 1
ATOM 829 O O . LEU A 1 102 ? 6.143 -6.294 -16.478 1.00 83.75 102 LEU A O 1
ATOM 833 N N . ASP A 1 103 ? 4.597 -4.807 -17.128 1.00 83.00 103 ASP A N 1
ATOM 834 C CA . ASP A 1 103 ? 3.960 -5.709 -18.090 1.00 83.00 103 ASP A CA 1
ATOM 835 C C . ASP A 1 103 ? 4.724 -5.669 -19.420 1.00 83.00 103 ASP A C 1
ATOM 837 O O . ASP A 1 103 ? 4.554 -4.783 -20.262 1.00 83.00 103 ASP A O 1
ATOM 841 N N . THR A 1 104 ? 5.585 -6.660 -19.622 1.00 86.12 104 THR A N 1
ATOM 842 C CA . THR A 1 104 ? 6.449 -6.745 -20.803 1.00 86.12 104 THR A CA 1
ATOM 843 C C . THR A 1 104 ? 5.741 -7.265 -22.052 1.00 86.12 104 THR A C 1
ATOM 845 O O . THR A 1 104 ? 6.306 -7.190 -23.144 1.00 86.12 104 THR A O 1
ATOM 848 N N . ASN A 1 105 ? 4.500 -7.755 -21.944 1.00 84.94 105 ASN A N 1
ATOM 849 C CA . ASN A 1 105 ? 3.794 -8.340 -23.087 1.00 84.94 105 ASN A CA 1
ATOM 850 C C . ASN A 1 105 ? 3.452 -7.279 -24.146 1.00 84.94 105 ASN A C 1
ATOM 852 O O . ASN A 1 105 ? 3.529 -7.521 -25.357 1.00 84.94 105 ASN A O 1
ATOM 856 N N . LYS A 1 106 ? 3.078 -6.079 -23.689 1.00 85.69 106 LYS A N 1
ATOM 857 C CA . LYS A 1 106 ? 2.605 -4.985 -24.552 1.00 85.69 106 LYS A CA 1
ATOM 858 C C . LYS A 1 106 ? 3.615 -3.860 -24.735 1.00 85.69 106 LYS A C 1
ATOM 860 O O . LYS A 1 106 ? 3.471 -3.101 -25.695 1.00 85.69 106 LYS A O 1
ATOM 865 N N . ILE A 1 107 ? 4.626 -3.774 -23.870 1.00 91.06 107 ILE A N 1
ATOM 866 C CA . ILE A 1 107 ? 5.627 -2.710 -23.929 1.00 91.06 107 ILE A CA 1
ATOM 867 C C . ILE A 1 107 ? 6.353 -2.714 -25.278 1.00 91.06 107 ILE A C 1
ATOM 869 O O . ILE A 1 107 ? 6.671 -3.779 -25.825 1.00 91.06 107 ILE A O 1
ATOM 873 N N . ARG A 1 108 ? 6.597 -1.529 -25.839 1.00 95.06 108 ARG A N 1
ATOM 874 C CA . ARG A 1 108 ? 7.406 -1.364 -27.054 1.00 95.06 108 ARG A CA 1
ATOM 875 C C . ARG A 1 108 ? 8.452 -0.283 -26.851 1.00 95.06 108 ARG A C 1
ATOM 877 O O . ARG A 1 108 ? 8.118 0.836 -26.480 1.00 95.06 108 ARG A O 1
ATOM 884 N N . TYR A 1 109 ? 9.706 -0.621 -27.124 1.00 95.94 109 TYR A N 1
ATOM 885 C CA . TYR A 1 109 ? 10.822 0.321 -27.113 1.00 95.94 109 TYR A CA 1
ATOM 886 C C . TYR A 1 109 ? 11.017 0.852 -28.527 1.00 95.94 109 TYR A C 1
ATOM 888 O O . TYR A 1 109 ? 11.315 0.072 -29.435 1.00 95.94 109 TYR A O 1
ATOM 896 N N . VAL A 1 110 ? 10.806 2.153 -28.719 1.00 97.31 110 VAL A N 1
ATOM 897 C CA . VAL A 1 110 ? 10.750 2.762 -30.050 1.00 97.31 110 VAL A CA 1
ATOM 898 C C . VAL A 1 110 ? 12.031 3.529 -30.350 1.00 97.31 110 VAL A C 1
ATOM 900 O O . VAL A 1 110 ? 12.393 4.447 -29.608 1.00 97.31 110 VAL A O 1
ATOM 903 N N . LEU A 1 111 ? 12.698 3.172 -31.446 1.00 96.62 111 LEU A N 1
ATOM 904 C CA . LEU A 1 111 ? 13.913 3.834 -31.926 1.00 96.62 111 LEU A CA 1
ATOM 905 C C . LEU A 1 111 ? 13.713 4.408 -33.326 1.00 96.62 111 LEU A C 1
ATOM 907 O O . LEU A 1 111 ? 12.902 3.892 -34.094 1.00 96.62 111 LEU A O 1
ATOM 911 N N . ASP A 1 112 ? 14.480 5.439 -33.669 1.00 95.31 112 ASP A N 1
ATOM 912 C CA . ASP A 1 112 ? 14.568 5.920 -35.049 1.00 95.31 112 ASP A CA 1
ATOM 913 C C . ASP A 1 112 ? 15.444 5.007 -35.931 1.00 95.31 112 ASP A C 1
ATOM 915 O O . ASP A 1 112 ? 16.047 4.029 -35.472 1.00 95.31 112 ASP A O 1
ATOM 919 N N . GLU A 1 113 ? 15.539 5.349 -37.217 1.00 92.12 113 GLU A N 1
ATOM 920 C CA . GLU A 1 113 ? 16.357 4.633 -38.201 1.00 92.12 113 GLU A CA 1
ATOM 921 C C . GLU A 1 113 ? 17.851 4.520 -37.833 1.00 92.12 113 GLU A C 1
ATOM 923 O O . GLU A 1 113 ? 18.532 3.586 -38.262 1.00 92.12 113 GLU A O 1
ATOM 928 N N . ASN A 1 114 ? 18.337 5.438 -36.994 1.00 92.94 114 ASN A N 1
ATOM 929 C CA . ASN A 1 114 ? 19.719 5.550 -36.541 1.00 92.94 114 ASN A CA 1
ATOM 930 C C . ASN A 1 114 ? 19.942 4.926 -35.155 1.00 92.94 114 ASN A C 1
ATOM 932 O O . ASN A 1 114 ? 20.998 5.143 -34.560 1.00 92.94 114 ASN A O 1
ATOM 936 N N . LEU A 1 115 ? 18.980 4.143 -34.646 1.00 92.69 115 LEU A N 1
ATOM 937 C CA . LEU A 1 115 ? 19.014 3.530 -33.314 1.00 92.69 115 LEU A CA 1
ATOM 938 C C . LEU A 1 115 ? 18.998 4.542 -32.157 1.00 92.69 115 LEU A C 1
ATOM 940 O O . LEU A 1 115 ? 19.384 4.204 -31.037 1.00 92.69 115 LEU A O 1
ATOM 944 N N . ASN A 1 116 ? 18.515 5.766 -32.375 1.00 94.50 116 ASN A N 1
ATOM 945 C CA . ASN A 1 116 ? 18.305 6.700 -31.278 1.00 94.50 116 ASN A CA 1
ATOM 946 C C . ASN A 1 116 ? 17.001 6.356 -30.539 1.00 94.50 116 ASN A C 1
ATOM 948 O O . ASN A 1 116 ? 15.948 6.243 -31.174 1.00 94.50 116 ASN A O 1
ATOM 952 N N . PRO A 1 117 ? 17.027 6.223 -29.202 1.00 96.19 117 PRO A N 1
ATOM 953 C CA . PRO A 1 117 ? 15.826 6.007 -28.400 1.00 96.19 117 PRO A CA 1
ATOM 954 C C . PRO A 1 117 ? 14.869 7.201 -28.493 1.00 96.19 117 PRO A C 1
ATOM 956 O O . PRO A 1 117 ? 15.246 8.330 -28.173 1.00 96.19 117 PRO A O 1
ATOM 959 N N . LEU A 1 118 ? 13.615 6.954 -28.876 1.00 95.50 118 LEU A N 1
ATOM 960 C CA . LEU A 1 118 ? 12.583 7.989 -28.983 1.00 95.50 118 LEU A CA 1
ATOM 961 C C . LEU A 1 118 ? 11.644 7.974 -27.774 1.00 95.50 118 LEU A C 1
ATOM 963 O O . LEU A 1 118 ? 11.456 8.990 -27.095 1.00 95.50 118 LEU A O 1
ATOM 967 N N . ARG A 1 119 ? 11.030 6.815 -27.518 1.00 96.12 119 ARG A N 1
ATOM 968 C CA . ARG A 1 119 ? 9.986 6.634 -26.502 1.00 96.12 119 ARG A CA 1
ATOM 969 C C . ARG A 1 119 ? 9.773 5.163 -26.163 1.00 96.12 119 ARG A C 1
ATOM 971 O O . ARG A 1 119 ? 10.235 4.275 -26.876 1.00 96.12 119 ARG A O 1
ATOM 978 N N . ILE A 1 120 ? 9.030 4.931 -25.092 1.00 94.44 120 ILE A N 1
ATOM 979 C CA . ILE A 1 120 ? 8.546 3.618 -24.681 1.00 94.44 120 ILE A CA 1
ATOM 980 C C . ILE A 1 120 ? 7.023 3.679 -24.652 1.00 94.44 120 ILE A C 1
ATOM 982 O O . ILE A 1 120 ? 6.454 4.548 -23.993 1.00 94.44 120 ILE A O 1
ATOM 986 N N . GLU A 1 121 ? 6.367 2.791 -25.387 1.00 93.19 121 GLU A N 1
ATOM 987 C CA . GLU A 1 121 ? 4.910 2.727 -25.502 1.00 93.19 121 GLU A CA 1
ATOM 988 C C . GLU A 1 121 ? 4.334 1.587 -24.659 1.00 93.19 121 GLU A C 1
ATOM 990 O O . GLU A 1 121 ? 4.993 0.567 -24.437 1.00 93.19 121 GLU A O 1
ATOM 995 N N . ASN A 1 122 ? 3.071 1.747 -24.250 1.00 88.62 122 ASN A N 1
ATOM 996 C CA . ASN A 1 122 ? 2.291 0.769 -23.484 1.00 88.62 122 ASN A CA 1
ATOM 997 C C . ASN A 1 122 ? 2.945 0.379 -22.151 1.00 88.62 122 ASN A C 1
ATOM 999 O O . ASN A 1 122 ? 2.968 -0.797 -21.784 1.00 88.62 122 ASN A O 1
ATOM 1003 N N . VAL A 1 123 ? 3.496 1.363 -21.438 1.00 84.56 123 VAL A N 1
ATOM 1004 C CA . VAL A 1 123 ? 4.074 1.138 -20.113 1.00 84.56 123 VAL A CA 1
ATOM 1005 C C . VAL A 1 123 ? 2.945 0.900 -19.114 1.00 84.56 123 VAL A C 1
ATOM 1007 O O . VAL A 1 123 ? 2.169 1.804 -18.797 1.00 84.56 123 VAL A O 1
ATOM 1010 N N . GLU A 1 124 ? 2.871 -0.326 -18.607 1.00 80.69 124 GLU A N 1
ATOM 1011 C CA . GLU A 1 124 ? 1.968 -0.724 -17.530 1.00 80.69 124 GLU A CA 1
ATOM 1012 C C . GLU A 1 124 ? 2.791 -1.300 -16.373 1.00 80.69 124 GLU A C 1
ATOM 1014 O O . GLU A 1 124 ? 3.613 -2.196 -16.576 1.00 80.69 124 GLU A O 1
ATOM 1019 N N . TYR A 1 125 ? 2.572 -0.791 -15.161 1.00 77.94 125 TYR A N 1
ATOM 1020 C CA . TYR A 1 125 ? 3.190 -1.318 -13.945 1.00 77.94 125 TYR A CA 1
ATOM 1021 C C . TYR A 1 125 ? 2.242 -2.301 -13.270 1.00 77.94 125 TYR A C 1
ATOM 1023 O O . TYR A 1 125 ? 1.112 -1.936 -12.967 1.00 77.94 125 TYR A O 1
ATOM 1031 N N . ILE A 1 126 ? 2.704 -3.519 -13.014 1.00 72.75 126 ILE A N 1
ATOM 1032 C CA . ILE A 1 126 ? 2.018 -4.537 -12.227 1.00 72.75 126 ILE A CA 1
ATOM 1033 C C . ILE A 1 126 ? 2.569 -4.473 -10.805 1.00 72.75 126 ILE A C 1
ATOM 1035 O O . ILE A 1 126 ? 3.757 -4.705 -10.586 1.00 72.75 126 ILE A O 1
ATOM 1039 N N . ILE A 1 127 ? 1.706 -4.191 -9.841 1.00 67.62 127 ILE A N 1
ATOM 1040 C CA . ILE A 1 127 ? 2.051 -4.265 -8.417 1.00 67.62 127 ILE A CA 1
ATOM 1041 C C . ILE A 1 127 ? 1.847 -5.720 -7.956 1.00 67.62 127 ILE A C 1
ATOM 1043 O O . ILE A 1 127 ? 0.910 -6.379 -8.417 1.00 67.62 127 ILE A O 1
ATOM 1047 N N . GLY A 1 128 ? 2.777 -6.245 -7.147 1.00 61.41 128 GLY A N 1
ATOM 1048 C CA . GLY A 1 128 ? 2.872 -7.659 -6.752 1.00 61.41 128 GLY A CA 1
ATOM 1049 C C . GLY A 1 128 ? 1.571 -8.297 -6.237 1.00 61.41 128 GLY A C 1
ATOM 1050 O O . GLY A 1 128 ? 0.656 -7.619 -5.779 1.00 61.41 128 GLY A O 1
ATOM 1051 N N . LYS A 1 129 ? 1.498 -9.635 -6.331 1.00 45.72 129 LYS A N 1
ATOM 1052 C CA . LYS A 1 129 ? 0.292 -10.449 -6.067 1.00 45.72 129 LYS A CA 1
ATOM 1053 C C . LYS A 1 129 ? -0.189 -10.398 -4.609 1.00 45.72 129 LYS A C 1
ATOM 1055 O O . LYS A 1 129 ? -1.359 -10.672 -4.372 1.00 45.72 129 LYS A O 1
ATOM 1060 N N . ASP A 1 130 ? 0.700 -10.013 -3.697 1.00 48.03 130 ASP A N 1
ATOM 1061 C CA . ASP A 1 130 ? 0.466 -10.063 -2.253 1.00 48.03 130 ASP A CA 1
ATOM 1062 C C . ASP A 1 130 ? 0.274 -8.675 -1.628 1.00 48.03 130 ASP A C 1
ATOM 1064 O O . ASP A 1 130 ? 0.202 -8.571 -0.416 1.00 48.03 130 ASP A O 1
ATOM 1068 N N . GLY A 1 131 ? 0.226 -7.589 -2.416 1.00 46.47 131 GLY A N 1
ATOM 1069 C CA . GLY A 1 131 ? 0.049 -6.240 -1.854 1.00 46.47 131 GLY A CA 1
ATOM 1070 C C . GLY A 1 131 ? 1.183 -5.765 -0.927 1.00 46.47 131 GLY A C 1
ATOM 1071 O O . GLY A 1 131 ? 1.064 -4.687 -0.354 1.00 46.47 131 GLY A O 1
ATOM 1072 N N . GLY A 1 132 ? 2.286 -6.522 -0.840 1.00 46.59 132 GLY A N 1
ATOM 1073 C CA . GLY A 1 132 ? 3.294 -6.391 0.213 1.00 46.59 132 GLY A CA 1
ATOM 1074 C C . GLY A 1 132 ? 2.786 -6.985 1.530 1.00 46.59 132 GLY A C 1
ATOM 1075 O O . GLY A 1 132 ? 1.621 -6.843 1.867 1.00 46.59 132 GLY A O 1
ATOM 1076 N N . ASP A 1 133 ? 3.659 -7.621 2.311 1.00 46.44 133 ASP A N 1
ATOM 1077 C CA . ASP A 1 133 ? 3.366 -8.028 3.699 1.00 46.44 133 ASP A CA 1
ATOM 1078 C C . ASP A 1 133 ? 3.430 -6.841 4.682 1.00 46.44 133 ASP A C 1
ATOM 1080 O O . ASP A 1 133 ? 3.422 -7.025 5.899 1.00 46.44 133 ASP A O 1
ATOM 1084 N N . PHE A 1 134 ? 3.507 -5.617 4.139 1.00 52.16 134 PHE A N 1
ATOM 1085 C CA . PHE A 1 134 ? 3.651 -4.348 4.853 1.00 52.16 134 PHE A CA 1
ATOM 1086 C C . PHE A 1 134 ? 4.886 -4.296 5.770 1.00 52.16 134 PHE A C 1
ATOM 1088 O O . PHE A 1 134 ? 5.047 -3.355 6.551 1.00 52.16 134 PHE A O 1
ATOM 1095 N N . ASP A 1 135 ? 5.796 -5.268 5.637 1.00 47.34 135 ASP A N 1
ATOM 1096 C CA . ASP A 1 135 ? 7.047 -5.337 6.365 1.00 47.34 135 ASP A CA 1
ATOM 1097 C C . ASP A 1 135 ? 8.170 -4.696 5.529 1.00 47.34 135 ASP A C 1
ATOM 1099 O O . ASP A 1 135 ? 8.374 -4.934 4.341 1.00 47.34 135 ASP A O 1
ATOM 1103 N N . PHE A 1 136 ? 8.961 -3.846 6.172 1.00 41.38 136 PHE A N 1
ATOM 1104 C CA . PHE A 1 136 ? 10.214 -3.344 5.634 1.00 41.38 136 PHE A CA 1
ATOM 1105 C C . PHE A 1 136 ? 11.193 -4.516 5.465 1.00 41.38 136 PHE A C 1
ATOM 1107 O O . PHE A 1 136 ? 11.620 -5.128 6.450 1.00 41.38 136 PHE A O 1
ATOM 1114 N N . VAL A 1 137 ? 11.573 -4.818 4.221 1.00 44.50 137 VAL A N 1
ATOM 1115 C CA . VAL A 1 137 ? 12.516 -5.895 3.891 1.00 44.50 137 VAL A CA 1
ATOM 1116 C C . VAL A 1 137 ? 13.906 -5.319 3.597 1.00 44.50 137 VAL A C 1
ATOM 1118 O O . VAL A 1 137 ? 14.082 -4.478 2.719 1.00 44.50 137 VAL A O 1
ATOM 1121 N N . GLY A 1 138 ? 14.920 -5.816 4.313 1.00 37.34 138 GLY A N 1
ATOM 1122 C CA . GLY A 1 138 ? 16.331 -5.458 4.118 1.00 37.34 138 GLY A CA 1
ATOM 1123 C C . GLY A 1 138 ? 16.853 -4.361 5.056 1.00 37.34 138 GLY A C 1
ATOM 1124 O O . GLY A 1 138 ? 16.103 -3.541 5.564 1.00 37.34 138 GLY A O 1
ATOM 1125 N N . GLY A 1 139 ? 18.167 -4.357 5.312 1.00 39.09 139 GLY A N 1
ATOM 1126 C CA . GLY A 1 139 ? 18.841 -3.384 6.188 1.00 39.09 139 GLY A CA 1
ATOM 1127 C C . GLY A 1 139 ? 18.749 -3.685 7.696 1.00 39.09 139 GLY A C 1
ATOM 1128 O O . GLY A 1 139 ? 17.807 -4.301 8.188 1.00 39.09 139 GLY A O 1
ATOM 1129 N N . SER A 1 140 ? 19.756 -3.260 8.466 1.00 38.34 140 SER A N 1
ATOM 1130 C CA . SER A 1 140 ? 19.723 -3.336 9.932 1.00 38.34 140 SER A CA 1
ATOM 1131 C C . SER A 1 140 ? 18.766 -2.280 10.494 1.00 38.34 140 SER A C 1
ATOM 1133 O O . SER A 1 140 ? 19.055 -1.096 10.363 1.00 38.34 140 SER A O 1
ATOM 1135 N N . GLY A 1 141 ? 17.666 -2.702 11.127 1.00 39.47 141 GLY A N 1
ATOM 1136 C CA . GLY A 1 141 ? 16.653 -1.806 11.715 1.00 39.47 141 GLY A CA 1
ATOM 1137 C C . GLY A 1 141 ? 15.234 -2.008 11.173 1.00 39.47 141 GLY A C 1
ATOM 1138 O O . GLY A 1 141 ? 14.285 -1.517 11.779 1.00 39.47 141 GLY A O 1
ATOM 1139 N N . SER A 1 142 ? 15.078 -2.826 10.127 1.00 44.22 142 SER A N 1
ATOM 1140 C CA . SER A 1 142 ? 13.787 -3.274 9.585 1.00 44.22 142 SER A CA 1
ATOM 1141 C C . SER A 1 142 ? 12.805 -3.747 10.658 1.00 44.22 142 SER A C 1
ATOM 1143 O O . SER A 1 142 ? 11.666 -3.303 10.710 1.00 44.22 142 SER A O 1
ATOM 1145 N N . SER A 1 143 ? 13.282 -4.572 11.591 1.00 51.88 143 SER A N 1
ATOM 1146 C CA . SER A 1 143 ? 12.483 -5.090 12.704 1.00 51.88 143 SER A CA 1
ATOM 1147 C C . SER A 1 143 ? 11.928 -3.996 13.618 1.00 51.88 143 SER A C 1
ATOM 1149 O O . SER A 1 143 ? 10.836 -4.169 14.147 1.00 51.88 143 SER A O 1
ATOM 1151 N N . LEU A 1 144 ? 12.664 -2.899 13.831 1.00 51.94 144 LEU A N 1
ATOM 1152 C CA . LEU A 1 144 ? 12.211 -1.788 14.670 1.00 51.94 144 LEU A CA 1
ATOM 1153 C C . LEU A 1 144 ? 11.150 -0.965 13.937 1.00 51.94 144 LEU A C 1
ATOM 1155 O O . LEU A 1 144 ? 10.128 -0.623 14.523 1.00 51.94 144 LEU A O 1
ATOM 1159 N N . VAL A 1 145 ? 11.377 -0.691 12.651 1.00 50.94 145 VAL A N 1
ATOM 1160 C CA . VAL A 1 145 ? 10.410 0.010 11.799 1.00 50.94 145 VAL A CA 1
ATOM 1161 C C . VAL A 1 145 ? 9.116 -0.793 11.718 1.00 50.94 145 VAL A C 1
ATOM 1163 O O . VAL A 1 145 ? 8.067 -0.249 12.029 1.00 50.94 145 VAL A O 1
ATOM 1166 N N . ASN A 1 146 ? 9.184 -2.096 11.442 1.00 52.66 146 ASN A N 1
ATOM 1167 C CA . ASN A 1 146 ? 8.000 -2.959 11.377 1.00 52.66 146 ASN A CA 1
ATOM 1168 C C . ASN A 1 146 ? 7.272 -3.026 12.716 1.00 52.66 146 ASN A C 1
ATOM 1170 O O . ASN A 1 146 ? 6.048 -3.036 12.750 1.00 52.66 146 ASN A O 1
ATOM 1174 N N . GLN A 1 147 ? 8.006 -3.018 13.831 1.00 55.75 147 GLN A N 1
ATOM 1175 C CA . GLN A 1 147 ? 7.395 -2.958 15.153 1.00 55.75 147 GLN A CA 1
ATOM 1176 C C . GLN A 1 147 ? 6.635 -1.644 15.373 1.00 55.75 147 GLN A C 1
ATOM 1178 O O . GLN A 1 147 ? 5.577 -1.685 15.984 1.00 55.75 147 GLN A O 1
ATOM 1183 N N . ILE A 1 148 ? 7.137 -0.504 14.885 1.00 53.38 148 ILE A N 1
ATOM 1184 C CA . ILE A 1 148 ? 6.448 0.800 14.945 1.00 53.38 148 ILE A CA 1
ATOM 1185 C C . ILE A 1 148 ? 5.268 0.843 13.962 1.00 53.38 148 ILE A C 1
ATOM 1187 O O . ILE A 1 148 ? 4.201 1.339 14.305 1.00 53.38 148 ILE A O 1
ATOM 1191 N N . LEU A 1 149 ? 5.423 0.292 12.758 1.00 53.25 149 LEU A N 1
ATOM 1192 C CA . LEU A 1 149 ? 4.379 0.266 11.732 1.00 53.25 149 LEU A CA 1
ATOM 1193 C C . LEU A 1 149 ? 3.185 -0.593 12.133 1.00 53.25 149 LEU A C 1
ATOM 1195 O O . LEU A 1 149 ? 2.057 -0.129 12.017 1.00 53.25 149 LEU A O 1
ATOM 1199 N N . LYS A 1 150 ? 3.430 -1.774 12.709 1.00 54.19 150 LYS A N 1
ATOM 1200 C CA . LYS A 1 150 ? 2.388 -2.670 13.242 1.00 54.19 150 LYS A CA 1
ATOM 1201 C C . LYS A 1 150 ? 1.588 -2.064 14.402 1.00 54.19 150 LYS A C 1
ATOM 1203 O O . LYS A 1 150 ? 0.585 -2.638 14.804 1.00 54.19 150 LYS A O 1
ATOM 1208 N N . GLN A 1 151 ? 2.025 -0.933 14.960 1.00 51.94 151 GLN A N 1
ATOM 1209 C CA . GLN A 1 151 ? 1.261 -0.172 15.957 1.00 51.94 151 GLN A CA 1
ATOM 1210 C C . GLN A 1 151 ? 0.346 0.873 15.313 1.00 51.94 151 GLN A C 1
ATOM 1212 O O . GLN A 1 151 ? -0.627 1.309 15.910 1.00 51.94 151 GLN A O 1
ATOM 1217 N N . VAL A 1 152 ? 0.701 1.352 14.128 1.00 47.56 152 VAL A N 1
ATOM 1218 C CA . VAL A 1 152 ? 0.217 2.630 13.610 1.00 47.56 152 VAL A CA 1
ATOM 1219 C C . VAL A 1 152 ? -0.649 2.427 12.369 1.00 47.56 152 VAL A C 1
ATOM 1221 O O . VAL A 1 152 ? -1.608 3.160 12.178 1.00 47.56 152 VAL A O 1
ATOM 1224 N N . ALA A 1 153 ? -0.357 1.424 11.548 1.00 48.97 153 ALA A N 1
ATOM 1225 C CA . ALA A 1 153 ? -1.126 1.095 10.359 1.00 48.97 153 ALA A CA 1
ATOM 1226 C C . ALA A 1 153 ? -1.666 -0.326 10.471 1.00 48.97 153 ALA A C 1
ATOM 1228 O O . ALA A 1 153 ? -0.980 -1.206 10.979 1.00 48.97 153 ALA A O 1
ATOM 1229 N N . ASP A 1 154 ? -2.874 -0.527 9.962 1.00 49.84 154 ASP A N 1
ATOM 1230 C CA . ASP A 1 154 ? -3.425 -1.841 9.683 1.00 49.84 154 ASP A CA 1
ATOM 1231 C C . ASP A 1 154 ? -2.729 -2.475 8.472 1.00 49.84 154 ASP A C 1
ATOM 1233 O O . ASP A 1 154 ? -2.982 -2.049 7.338 1.00 49.84 154 ASP A O 1
ATOM 1237 N N . PRO A 1 155 ? -1.865 -3.481 8.667 1.00 43.47 155 PRO A N 1
ATOM 1238 C CA . PRO A 1 155 ? -1.252 -4.197 7.560 1.00 43.47 155 PRO A CA 1
ATOM 1239 C C . PRO A 1 155 ? -2.222 -5.218 6.937 1.00 43.47 155 PRO A C 1
ATOM 1241 O O . PRO A 1 155 ? -1.860 -5.911 6.002 1.00 43.47 155 PRO A O 1
ATOM 1244 N N . ASN A 1 156 ? -3.447 -5.366 7.439 1.00 43.47 156 ASN A N 1
ATOM 1245 C CA . ASN A 1 156 ? -4.419 -6.335 6.933 1.00 43.47 156 ASN A CA 1
ATOM 1246 C C . ASN A 1 156 ? -5.487 -5.680 6.037 1.00 43.47 156 ASN A C 1
ATOM 1248 O O . ASN A 1 156 ? -6.242 -6.383 5.366 1.00 43.47 156 ASN A O 1
ATOM 1252 N N . GLY A 1 157 ? -5.523 -4.341 5.955 1.00 48.97 157 GLY A N 1
ATOM 1253 C CA . GLY A 1 157 ? -6.406 -3.597 5.045 1.00 48.97 157 GLY A CA 1
ATOM 1254 C C . GLY A 1 157 ? -7.874 -3.509 5.486 1.00 48.97 157 GLY A C 1
ATOM 1255 O O . GLY A 1 157 ? -8.756 -3.218 4.671 1.00 48.97 157 GLY A O 1
ATOM 1256 N N . ILE A 1 158 ? -8.147 -3.735 6.763 1.00 41.31 158 ILE A N 1
ATOM 1257 C CA . ILE A 1 158 ? -9.444 -3.617 7.415 1.00 41.31 158 ILE A CA 1
ATOM 1258 C C . ILE A 1 158 ? -9.763 -2.113 7.640 1.00 41.31 158 ILE A C 1
ATOM 1260 O O . ILE A 1 158 ? -8.912 -1.246 7.806 1.00 41.31 158 ILE A O 1
ATOM 1264 N N . GLY A 1 159 ? -11.030 -1.711 7.517 1.00 37.97 159 GLY A N 1
ATOM 1265 C CA . GLY A 1 159 ? -11.523 -0.383 7.937 1.00 37.97 159 GLY A CA 1
ATOM 1266 C C . GLY A 1 159 ? -11.280 0.850 7.043 1.00 37.97 159 GLY A C 1
ATOM 1267 O O . GLY A 1 159 ? -12.043 1.813 7.134 1.00 37.97 159 GLY A O 1
ATOM 1268 N N . LYS A 1 160 ? -10.342 0.830 6.092 1.00 35.19 160 LYS A N 1
ATOM 1269 C CA . LYS A 1 160 ? -10.447 1.628 4.856 1.00 35.19 160 LYS A CA 1
ATOM 1270 C C . LYS A 1 160 ? -9.944 0.798 3.692 1.00 35.19 160 LYS A C 1
ATOM 1272 O O . LYS A 1 160 ? -8.752 0.758 3.408 1.00 35.19 160 LYS A O 1
ATOM 1277 N N . THR A 1 161 ? -10.887 0.339 2.876 1.00 31.22 161 THR A N 1
ATOM 1278 C CA . THR A 1 161 ? -10.647 0.346 1.439 1.00 31.22 161 THR A CA 1
ATOM 1279 C C . THR A 1 161 ? -10.370 1.804 1.056 1.00 31.22 161 THR A C 1
ATOM 1281 O O . THR A 1 161 ? -11.258 2.570 0.680 1.00 31.22 161 THR A O 1
ATOM 1284 N N . VAL A 1 162 ? -9.094 2.195 1.023 1.00 29.78 162 VAL A N 1
ATOM 1285 C CA . VAL A 1 162 ? -8.675 2.799 -0.237 1.00 29.78 162 VAL A CA 1
ATOM 1286 C C . VAL A 1 162 ? -9.036 1.708 -1.235 1.00 29.78 162 VAL A C 1
ATOM 1288 O O . VAL A 1 162 ? -8.435 0.641 -1.198 1.00 29.78 162 VAL A O 1
ATOM 1291 N N . LYS A 1 163 ? -10.125 1.878 -1.998 1.00 30.11 163 LYS A N 1
ATOM 1292 C CA . LYS A 1 163 ? -10.420 0.987 -3.122 1.00 30.11 163 LYS A CA 1
ATOM 1293 C C . LYS A 1 163 ? -9.263 1.143 -4.101 1.00 30.11 163 LYS A C 1
ATOM 1295 O O . LYS A 1 163 ? -9.310 1.935 -5.036 1.00 30.11 163 LYS A O 1
ATOM 1300 N N . LEU A 1 164 ? -8.197 0.429 -3.811 1.00 34.06 164 LEU A N 1
ATOM 1301 C CA . LEU A 1 164 ? -7.168 0.042 -4.726 1.00 34.06 164 LEU A CA 1
ATOM 1302 C C . LEU A 1 164 ? -7.498 -1.423 -4.953 1.00 34.06 164 LEU A C 1
ATOM 1304 O O . LEU A 1 164 ? -7.231 -2.285 -4.123 1.00 34.06 164 LEU A O 1
ATOM 1308 N N . ASP A 1 165 ? -8.258 -1.657 -6.012 1.00 30.33 165 ASP A N 1
ATOM 1309 C CA . ASP A 1 165 ? -8.644 -2.991 -6.436 1.00 30.33 165 ASP A CA 1
ATOM 1310 C C . ASP A 1 165 ? -7.392 -3.739 -6.916 1.00 30.33 165 ASP A C 1
ATOM 1312 O O . ASP A 1 165 ? -7.050 -3.686 -8.092 1.00 30.33 165 ASP A O 1
ATOM 1316 N N . PHE A 1 166 ? -6.676 -4.369 -5.976 1.00 36.28 166 PHE A N 1
ATOM 1317 C CA . PHE A 1 166 ? -5.495 -5.221 -6.183 1.00 36.28 166 PHE A CA 1
ATOM 1318 C C . PHE A 1 166 ? -5.825 -6.695 -6.418 1.00 36.28 166 PHE A C 1
ATOM 1320 O O . PHE A 1 166 ? -4.918 -7.528 -6.483 1.00 36.28 166 PHE A O 1
ATOM 1327 N N . GLY A 1 167 ? -7.098 -7.023 -6.652 1.00 25.11 167 GLY A N 1
ATOM 1328 C CA . GLY A 1 167 ? -7.515 -8.352 -7.079 1.00 25.11 167 GLY A CA 1
ATOM 1329 C C . GLY A 1 167 ? -7.005 -8.669 -8.486 1.00 25.11 167 GLY A C 1
ATOM 1330 O O . GLY A 1 167 ? -7.645 -8.344 -9.480 1.00 25.11 167 GLY A O 1
ATOM 1331 N N . GLY A 1 168 ? -5.846 -9.329 -8.584 1.00 31.11 168 GLY A N 1
ATOM 1332 C CA . GLY A 1 168 ? -5.284 -9.806 -9.857 1.00 31.11 168 GLY A CA 1
ATOM 1333 C C . GLY A 1 168 ? -4.115 -8.991 -10.423 1.00 31.11 168 GLY A C 1
ATOM 1334 O O . GLY A 1 168 ? -3.843 -9.087 -11.620 1.00 31.11 168 GLY A O 1
ATOM 1335 N N . GLY A 1 169 ? -3.404 -8.238 -9.576 1.00 38.31 169 GLY A N 1
ATOM 1336 C CA . GLY A 1 169 ? -2.297 -7.368 -9.973 1.00 38.31 169 GLY A CA 1
ATOM 1337 C C . GLY A 1 169 ? -2.821 -6.074 -10.590 1.00 38.31 169 GLY A C 1
ATOM 1338 O O . GLY A 1 169 ? -3.143 -6.038 -11.778 1.00 38.31 169 GLY A O 1
ATOM 1339 N N . VAL A 1 170 ? -2.899 -4.999 -9.794 1.00 41.88 170 VAL A N 1
ATOM 1340 C CA . VAL A 1 170 ? -3.215 -3.665 -10.338 1.00 41.88 170 VAL A CA 1
ATOM 1341 C C . VAL A 1 170 ? -2.223 -3.348 -11.435 1.00 41.88 170 VAL A C 1
ATOM 1343 O O . VAL A 1 170 ? -1.012 -3.387 -11.213 1.00 41.88 170 VAL A O 1
ATOM 1346 N N . LYS A 1 171 ? -2.765 -2.978 -12.595 1.00 49.56 171 LYS A N 1
ATOM 1347 C CA . LYS A 1 171 ? -2.011 -2.374 -13.683 1.00 49.56 171 LYS A CA 1
ATOM 1348 C C . LYS A 1 171 ? -2.171 -0.864 -13.630 1.00 49.56 171 LYS A C 1
ATOM 1350 O O . LYS A 1 171 ? -3.266 -0.348 -13.843 1.00 49.56 171 LYS A O 1
ATOM 1355 N N . LEU A 1 172 ? -1.084 -0.148 -13.373 1.00 53.31 172 LEU A N 1
ATOM 1356 C CA . LEU A 1 172 ? -1.040 1.304 -13.524 1.00 53.31 172 LEU A CA 1
ATOM 1357 C C . LEU A 1 172 ? -0.582 1.633 -14.941 1.00 53.31 172 LEU A C 1
ATOM 1359 O O . LEU A 1 172 ? 0.564 1.370 -15.303 1.00 53.31 172 LEU A O 1
ATOM 1363 N N . ASN A 1 173 ? -1.484 2.193 -15.746 1.00 55.31 173 ASN A N 1
ATOM 1364 C CA . ASN A 1 173 ? -1.172 2.589 -17.113 1.00 55.31 173 ASN A CA 1
ATOM 1365 C C . ASN A 1 173 ? -0.471 3.955 -17.110 1.00 55.31 173 ASN A C 1
ATOM 1367 O O . ASN A 1 173 ? -1.076 4.976 -16.786 1.00 55.31 173 ASN A O 1
ATOM 1371 N N . SER A 1 174 ? 0.813 3.956 -17.465 1.00 60.66 174 SER A N 1
ATOM 1372 C CA . SER A 1 174 ? 1.620 5.167 -17.645 1.00 60.66 174 SER A CA 1
ATOM 1373 C C . SER A 1 174 ? 1.638 5.643 -19.100 1.00 60.66 174 SER A C 1
ATOM 1375 O O . SER A 1 174 ? 2.239 6.672 -19.403 1.00 60.66 174 SER A O 1
ATOM 1377 N N . GLY A 1 175 ? 0.999 4.900 -20.006 1.00 78.50 175 GLY A N 1
ATOM 1378 C CA . GLY A 1 175 ? 0.894 5.219 -21.419 1.00 78.50 175 GLY A CA 1
ATOM 1379 C C . GLY A 1 175 ? 2.246 5.202 -22.123 1.00 78.50 175 GLY A C 1
ATOM 1380 O O . GLY A 1 175 ? 2.910 4.168 -22.206 1.00 78.50 175 GLY A O 1
ATOM 1381 N N . THR A 1 176 ? 2.612 6.352 -22.684 1.00 84.62 176 THR A N 1
ATOM 1382 C CA . THR A 1 176 ? 3.856 6.551 -23.431 1.00 84.62 176 THR A CA 1
ATOM 1383 C C . THR A 1 176 ? 4.815 7.402 -22.614 1.00 84.62 176 THR A C 1
ATOM 1385 O O . THR A 1 176 ? 4.430 8.458 -22.124 1.00 84.62 176 THR A O 1
ATOM 1388 N N . ILE A 1 177 ? 6.070 6.968 -22.521 1.00 85.62 177 ILE A N 1
ATOM 1389 C CA . ILE A 1 177 ? 7.158 7.722 -21.896 1.00 85.62 177 ILE A CA 1
ATOM 1390 C C . ILE A 1 177 ? 8.114 8.156 -23.001 1.00 85.62 177 ILE A C 1
ATOM 1392 O O . ILE A 1 177 ? 8.801 7.321 -23.590 1.00 85.62 177 ILE A O 1
ATOM 1396 N N . THR A 1 178 ? 8.165 9.448 -23.314 1.00 88.94 178 THR A N 1
ATOM 1397 C CA . THR A 1 178 ? 9.136 9.982 -24.281 1.00 88.94 178 THR A CA 1
ATOM 1398 C C . THR A 1 178 ? 10.500 10.218 -23.635 1.00 88.94 178 THR A C 1
ATOM 1400 O O . THR A 1 178 ? 10.624 10.313 -22.413 1.00 88.94 178 THR A O 1
ATOM 1403 N N . ALA A 1 179 ? 11.544 10.389 -24.451 1.00 85.88 179 ALA A N 1
ATOM 1404 C CA . ALA A 1 179 ? 12.856 10.799 -23.947 1.00 85.88 179 ALA A CA 1
ATOM 1405 C C . ALA A 1 179 ? 12.805 12.137 -23.186 1.00 85.88 179 ALA A C 1
ATOM 1407 O O . ALA A 1 179 ? 13.570 12.343 -22.243 1.00 85.88 179 ALA A O 1
ATOM 1408 N N . ASN A 1 180 ? 11.908 13.047 -23.578 1.00 82.44 180 ASN A N 1
ATOM 1409 C CA . ASN A 1 180 ? 11.702 14.308 -22.873 1.00 82.44 180 ASN A CA 1
ATOM 1410 C C . ASN A 1 180 ? 11.014 14.084 -21.522 1.00 82.44 180 ASN A C 1
ATOM 1412 O O . ASN A 1 180 ? 11.466 14.636 -20.521 1.00 82.44 180 ASN A O 1
ATOM 1416 N N . ASP A 1 181 ? 9.983 13.237 -21.477 1.00 78.75 181 ASP A N 1
ATOM 1417 C CA . ASP A 1 181 ? 9.317 12.875 -20.223 1.00 78.75 181 ASP A CA 1
ATOM 1418 C C . ASP A 1 181 ? 10.318 12.240 -19.265 1.00 78.75 181 ASP A C 1
ATOM 1420 O O . ASP A 1 181 ? 10.439 12.698 -18.138 1.00 78.75 181 ASP A O 1
ATOM 1424 N N . TYR A 1 182 ? 11.122 11.274 -19.722 1.00 84.25 182 TYR A N 1
ATOM 1425 C CA . TYR A 1 182 ? 12.150 10.626 -18.905 1.00 84.25 182 TYR A CA 1
ATOM 1426 C C . TYR A 1 182 ? 13.189 11.614 -18.347 1.00 84.25 182 TYR A C 1
ATOM 1428 O O . TYR A 1 182 ? 13.518 11.573 -17.160 1.00 84.25 182 TYR A O 1
ATOM 1436 N N . LYS A 1 183 ? 13.692 12.538 -19.178 1.00 81.81 183 LYS A N 1
ATOM 1437 C CA . LYS A 1 183 ? 14.654 13.571 -18.748 1.00 81.81 183 LYS A CA 1
ATOM 1438 C C . LYS A 1 183 ? 14.058 14.504 -17.696 1.00 81.81 183 LYS A C 1
ATOM 1440 O O . LYS A 1 183 ? 14.699 14.743 -16.674 1.00 81.81 183 LYS A O 1
ATOM 1445 N N . ASN A 1 184 ? 12.838 14.979 -17.944 1.00 72.06 184 ASN A N 1
ATOM 1446 C CA . ASN A 1 184 ? 12.105 15.896 -17.066 1.00 72.06 184 ASN A CA 1
ATOM 1447 C C . ASN A 1 184 ? 11.426 15.187 -15.897 1.00 72.06 184 ASN A C 1
ATOM 1449 O O . ASN A 1 184 ? 10.836 15.831 -15.031 1.00 72.06 184 ASN A O 1
ATOM 1453 N N . THR A 1 185 ? 11.498 13.860 -15.860 1.00 69.88 185 THR A N 1
ATOM 1454 C CA . THR A 1 185 ? 11.058 13.108 -14.709 1.00 69.88 185 THR A CA 1
ATOM 1455 C C . THR A 1 185 ? 12.033 13.426 -13.585 1.00 69.88 185 THR A C 1
ATOM 1457 O O . THR A 1 185 ? 13.168 12.942 -13.565 1.00 69.88 185 THR A O 1
ATOM 1460 N N . ASN A 1 186 ? 11.613 14.283 -12.659 1.00 60.72 186 ASN A N 1
ATOM 1461 C CA . ASN A 1 186 ? 12.391 14.557 -11.461 1.00 60.72 186 ASN A CA 1
ATOM 1462 C C . ASN A 1 186 ? 12.656 13.221 -10.770 1.00 60.72 186 ASN A C 1
ATOM 1464 O O . ASN A 1 186 ? 11.727 12.431 -10.588 1.00 60.72 186 ASN A O 1
ATOM 1468 N N . SER A 1 187 ? 13.909 12.949 -10.397 1.00 55.81 187 SER A N 1
ATOM 1469 C CA . SER A 1 187 ? 14.115 12.002 -9.306 1.00 55.81 187 SER A CA 1
ATOM 1470 C C . SER A 1 187 ? 13.324 12.581 -8.145 1.00 55.81 187 SER A C 1
ATOM 1472 O O . SER A 1 187 ? 13.573 13.724 -7.758 1.00 55.81 187 SER A O 1
ATOM 1474 N N . LEU A 1 188 ? 12.312 11.860 -7.667 1.00 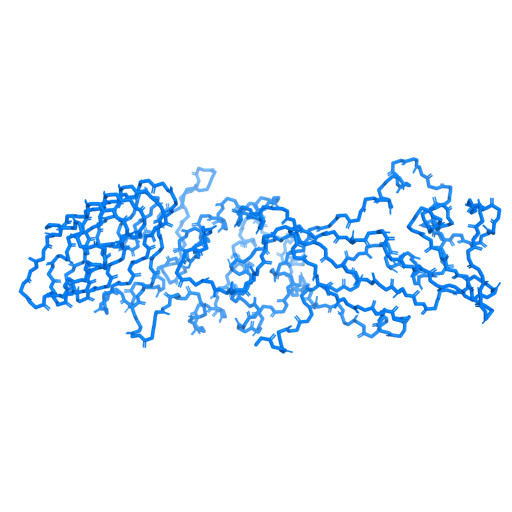56.47 188 LEU A N 1
ATOM 1475 C CA . LEU A 1 188 ? 11.690 12.225 -6.404 1.00 56.47 188 LEU A CA 1
ATOM 1476 C C . LEU A 1 188 ? 12.839 12.170 -5.411 1.00 56.47 188 LEU A C 1
ATOM 1478 O O . LEU A 1 188 ? 13.457 11.114 -5.290 1.00 56.47 188 LEU A O 1
ATOM 1482 N N . GLU A 1 189 ? 13.233 13.332 -4.888 1.00 52.31 189 GLU A N 1
ATOM 1483 C CA . GLU A 1 189 ? 14.455 13.448 -4.103 1.00 52.31 189 GLU A CA 1
ATOM 1484 C C . GLU A 1 189 ? 14.417 12.361 -3.033 1.00 52.31 189 GLU A C 1
ATOM 1486 O O . GLU A 1 189 ? 13.455 12.274 -2.260 1.00 52.31 189 GLU A O 1
ATOM 1491 N N . GLU A 1 190 ? 15.436 11.491 -3.040 1.00 50.91 190 GLU A N 1
ATOM 1492 C CA . GLU A 1 190 ? 15.707 10.689 -1.860 1.00 50.91 190 GLU A CA 1
ATOM 1493 C C . GLU A 1 190 ? 15.778 11.689 -0.716 1.00 50.91 190 GLU A C 1
ATOM 1495 O O . GLU A 1 190 ? 16.457 12.713 -0.843 1.00 50.91 190 GLU A O 1
ATOM 1500 N N . PHE A 1 191 ? 15.040 11.424 0.360 1.00 48.34 191 PHE A N 1
ATOM 1501 C CA . PHE A 1 191 ? 15.151 12.218 1.571 1.00 48.34 191 PHE A CA 1
ATOM 1502 C C . PHE A 1 191 ? 16.638 12.481 1.831 1.00 48.34 191 PHE A C 1
ATOM 1504 O O . PHE A 1 191 ? 17.421 11.530 1.870 1.00 48.34 191 PHE A O 1
ATOM 1511 N N . ASN A 1 192 ? 17.019 13.763 1.853 1.00 47.62 192 ASN A N 1
ATOM 1512 C CA . ASN A 1 192 ? 18.387 14.216 1.627 1.00 47.62 192 ASN A CA 1
ATOM 1513 C C . ASN A 1 192 ? 19.392 13.435 2.492 1.00 47.62 192 ASN A C 1
ATOM 1515 O O . ASN A 1 192 ? 19.583 13.732 3.671 1.00 47.62 192 ASN A O 1
ATOM 1519 N N . LYS A 1 193 ? 20.063 12.446 1.887 1.00 46.47 193 LYS A N 1
ATOM 1520 C CA . LYS A 1 193 ? 21.100 11.640 2.546 1.00 46.47 193 LYS A CA 1
ATOM 1521 C C . LYS A 1 193 ? 22.379 12.431 2.808 1.00 46.47 193 LYS A C 1
ATOM 1523 O O . LYS A 1 193 ? 23.256 11.937 3.510 1.00 46.47 193 LYS A O 1
ATOM 1528 N N . ASN A 1 194 ? 22.520 13.644 2.271 1.00 41.66 194 ASN A N 1
ATOM 1529 C CA . ASN A 1 194 ? 23.803 14.350 2.245 1.00 41.66 194 ASN A CA 1
ATOM 1530 C C . ASN A 1 194 ? 24.233 14.939 3.597 1.00 41.66 194 ASN A C 1
ATOM 1532 O O . ASN A 1 194 ? 25.330 15.472 3.686 1.00 41.66 194 ASN A O 1
ATOM 1536 N N . ASN A 1 195 ? 23.443 14.777 4.661 1.00 44.53 195 ASN A N 1
ATOM 1537 C CA . ASN A 1 195 ? 23.911 14.999 6.035 1.00 44.53 195 ASN A CA 1
ATOM 1538 C C . ASN A 1 195 ? 24.264 13.695 6.768 1.00 44.53 195 ASN A C 1
ATOM 1540 O O . ASN A 1 195 ? 24.628 13.731 7.939 1.00 44.53 195 ASN A O 1
ATOM 1544 N N . ILE A 1 196 ? 24.147 12.537 6.120 1.00 43.44 196 ILE A N 1
ATOM 1545 C CA . ILE A 1 196 ? 24.256 11.235 6.778 1.00 43.44 196 ILE A CA 1
ATOM 1546 C C . ILE A 1 196 ? 25.696 10.728 6.681 1.00 43.44 196 ILE A C 1
ATOM 1548 O O . ILE A 1 196 ? 26.318 10.507 7.710 1.00 43.44 196 ILE A O 1
ATOM 1552 N N . GLU A 1 197 ? 26.288 10.645 5.487 1.00 40.84 197 GLU A N 1
ATOM 1553 C CA . GLU A 1 197 ? 27.660 10.121 5.327 1.00 40.84 197 GLU A CA 1
ATOM 1554 C C . GLU A 1 197 ? 28.745 10.988 5.987 1.00 40.84 197 GLU A C 1
ATOM 1556 O O . GLU A 1 197 ? 29.753 10.462 6.458 1.00 40.84 197 GLU A O 1
ATOM 1561 N N . GLU A 1 198 ? 28.549 12.307 6.058 1.00 41.66 198 GLU A N 1
ATOM 1562 C CA . GLU A 1 198 ? 29.539 13.218 6.645 1.00 41.66 198 GLU A CA 1
ATOM 1563 C C . GLU A 1 198 ? 29.435 13.295 8.180 1.00 41.66 198 GLU A C 1
ATOM 1565 O O . GLU A 1 198 ? 30.456 13.410 8.856 1.00 41.66 198 GLU A O 1
ATOM 1570 N N . THR A 1 199 ? 28.231 13.111 8.741 1.00 39.50 199 THR A N 1
ATOM 1571 C CA . THR A 1 199 ? 27.988 13.038 10.199 1.00 39.50 199 THR A CA 1
ATOM 1572 C C . THR A 1 199 ? 28.331 11.656 10.783 1.00 39.50 199 THR A C 1
ATOM 1574 O O . THR A 1 199 ? 28.574 11.525 11.981 1.00 39.50 199 THR A O 1
ATOM 1577 N N . LEU A 1 200 ? 28.396 10.622 9.934 1.00 42.09 200 LEU A N 1
ATOM 1578 C CA . LEU A 1 200 ? 28.685 9.223 10.281 1.00 42.09 200 LEU A CA 1
ATOM 1579 C C . LEU A 1 200 ? 30.168 8.901 10.515 1.00 42.09 200 LEU A C 1
ATOM 1581 O O . LEU A 1 200 ? 30.494 7.755 10.818 1.00 42.09 200 LEU A O 1
ATOM 1585 N N . LYS A 1 201 ? 31.082 9.865 10.358 1.00 47.44 201 LYS A N 1
ATOM 1586 C CA . LYS A 1 201 ? 32.522 9.584 10.474 1.00 47.44 201 LYS A CA 1
ATOM 1587 C C . LYS A 1 201 ? 32.991 9.338 11.912 1.00 47.44 201 LYS A C 1
ATOM 1589 O O . LYS A 1 201 ? 33.985 8.641 12.074 1.00 47.44 201 LYS A O 1
ATOM 1594 N N . ASP A 1 202 ? 32.255 9.824 12.919 1.00 47.81 202 ASP A N 1
ATOM 1595 C CA . ASP A 1 202 ? 32.724 9.854 14.317 1.00 47.81 202 ASP A CA 1
ATOM 1596 C C . ASP A 1 202 ? 31.689 9.404 15.380 1.00 47.81 202 ASP A C 1
ATOM 1598 O O . ASP A 1 202 ? 31.892 9.638 16.569 1.00 47.81 202 ASP A O 1
ATOM 1602 N N . THR A 1 203 ? 30.584 8.745 15.004 1.00 46.72 203 THR A N 1
ATOM 1603 C CA . THR A 1 203 ? 29.612 8.171 15.968 1.00 46.72 203 THR A CA 1
ATOM 1604 C C . THR A 1 203 ? 29.305 6.709 15.657 1.00 46.72 203 THR A C 1
ATOM 1606 O O . THR A 1 203 ? 29.254 6.318 14.490 1.00 46.72 203 THR A O 1
ATOM 1609 N N . ASP A 1 204 ? 29.108 5.888 16.698 1.00 53.72 204 ASP A N 1
ATOM 1610 C CA . ASP A 1 204 ? 28.701 4.487 16.551 1.00 53.72 204 ASP A CA 1
ATOM 1611 C C . ASP A 1 204 ? 27.468 4.413 15.636 1.00 53.72 204 ASP A C 1
ATOM 1613 O O . ASP A 1 204 ? 26.483 5.120 15.851 1.00 53.72 204 ASP A O 1
ATOM 1617 N N . GLY A 1 205 ? 27.503 3.550 14.612 1.00 53.62 205 GLY A N 1
ATOM 1618 C CA . GLY A 1 205 ? 26.548 3.562 13.490 1.00 53.62 205 GLY A CA 1
ATOM 1619 C C . GLY A 1 205 ? 25.055 3.439 13.843 1.00 53.62 205 GLY A C 1
ATOM 1620 O O . GLY A 1 205 ? 24.213 3.593 12.964 1.00 53.62 205 GLY A O 1
ATOM 1621 N N . TRP A 1 206 ? 24.703 3.187 15.107 1.00 51.81 206 TRP A N 1
ATOM 1622 C CA . TRP A 1 206 ? 23.327 3.173 15.607 1.00 51.81 206 TRP A CA 1
ATOM 1623 C C . TRP A 1 206 ? 22.845 4.540 16.140 1.00 51.81 206 TRP A C 1
ATOM 1625 O O . TRP A 1 206 ? 21.656 4.830 16.021 1.00 51.81 206 TRP A O 1
ATOM 1635 N N . GLU A 1 207 ? 23.719 5.406 16.672 1.00 48.94 207 GLU A N 1
ATOM 1636 C CA . GLU A 1 207 ? 23.342 6.752 17.152 1.00 48.94 207 GLU A CA 1
ATOM 1637 C C . GLU A 1 207 ? 22.981 7.669 15.981 1.00 48.94 207 GLU A C 1
ATOM 1639 O O . GLU A 1 207 ? 21.972 8.375 16.005 1.00 48.94 207 GLU A O 1
ATOM 1644 N N . ALA A 1 208 ? 23.757 7.588 14.903 1.00 49.16 208 ALA A N 1
ATOM 1645 C CA . ALA A 1 208 ? 23.455 8.268 13.652 1.00 49.16 208 ALA A CA 1
ATOM 1646 C C . ALA A 1 208 ? 22.178 7.724 12.982 1.00 49.16 208 ALA A C 1
ATOM 1648 O O . ALA A 1 208 ? 21.420 8.489 12.387 1.00 49.16 208 ALA A O 1
ATOM 1649 N N . TYR A 1 209 ? 21.895 6.426 13.136 1.00 50.16 209 TYR A N 1
ATOM 1650 C CA . TYR A 1 209 ? 20.647 5.813 12.674 1.00 50.16 209 TYR A CA 1
ATOM 1651 C C . TYR A 1 209 ? 19.443 6.322 13.479 1.00 50.16 209 TYR A C 1
ATOM 1653 O O . TYR A 1 209 ? 18.446 6.725 12.895 1.00 50.16 209 TYR A O 1
ATOM 1661 N N . LEU A 1 210 ? 19.539 6.409 14.811 1.00 53.31 210 LEU A N 1
ATOM 1662 C CA . LEU A 1 210 ? 18.487 7.018 15.635 1.00 53.31 210 LEU A CA 1
ATOM 1663 C C . LEU A 1 210 ? 18.264 8.493 15.297 1.00 53.31 210 LEU A C 1
ATOM 1665 O O . LEU A 1 210 ? 17.117 8.923 15.246 1.00 53.31 210 LEU A O 1
ATOM 1669 N N . LYS A 1 211 ? 19.331 9.251 15.022 1.00 51.31 211 LYS A N 1
ATOM 1670 C CA . LYS A 1 211 ? 19.246 10.660 14.615 1.00 51.31 211 LYS A CA 1
ATOM 1671 C C . LYS A 1 211 ? 18.568 10.845 13.249 1.00 51.31 211 LYS A C 1
ATOM 1673 O O . LYS A 1 211 ? 17.814 11.793 13.074 1.00 51.31 211 LYS A O 1
ATOM 1678 N N . PHE A 1 212 ? 18.759 9.911 12.316 1.00 50.53 212 PHE A N 1
ATOM 1679 C CA . PHE A 1 212 ? 18.046 9.892 11.033 1.00 50.53 212 PHE A CA 1
ATOM 1680 C C . PHE A 1 212 ? 16.526 9.767 11.211 1.00 50.53 212 PHE A C 1
ATOM 1682 O O . PHE A 1 212 ? 15.767 10.546 10.637 1.00 50.53 212 PHE A O 1
ATOM 1689 N N . TYR A 1 213 ? 16.074 8.829 12.051 1.00 53.44 213 TYR A N 1
ATOM 1690 C CA . TYR A 1 213 ? 14.649 8.723 12.382 1.00 53.44 213 TYR A CA 1
ATOM 1691 C C . TYR A 1 213 ? 14.172 9.883 13.252 1.00 53.44 213 TYR A C 1
ATOM 1693 O O . TYR A 1 213 ? 12.995 10.220 13.208 1.00 53.44 213 TYR A O 1
ATOM 1701 N N . TRP A 1 214 ? 15.066 10.501 14.024 1.00 56.12 214 TRP A N 1
ATOM 1702 C CA . TRP A 1 214 ? 14.741 11.626 14.888 1.00 56.12 214 TRP A CA 1
ATOM 1703 C C . TRP A 1 214 ? 14.235 12.829 14.100 1.00 56.12 214 TRP A C 1
ATOM 1705 O O . TRP A 1 214 ? 13.120 13.266 14.358 1.00 56.12 214 TRP A O 1
ATOM 1715 N N . ASP A 1 215 ? 14.997 13.306 13.113 1.00 55.28 215 ASP A N 1
ATOM 1716 C CA . ASP A 1 215 ? 14.610 14.474 12.308 1.00 55.28 215 ASP A CA 1
ATOM 1717 C C . ASP A 1 215 ? 13.310 14.199 11.521 1.00 55.28 215 ASP A C 1
ATOM 1719 O O . ASP A 1 215 ? 12.398 15.024 11.463 1.00 55.28 215 ASP A O 1
ATOM 1723 N N . PHE A 1 216 ? 13.171 12.975 11.004 1.00 57.41 216 PHE A N 1
ATOM 1724 C CA . PHE A 1 216 ? 11.960 12.489 10.337 1.00 57.41 216 PHE A CA 1
ATOM 1725 C C . PHE A 1 216 ? 10.727 12.496 11.258 1.00 57.41 216 PHE A C 1
ATOM 1727 O O . PHE A 1 216 ? 9.661 12.997 10.892 1.00 57.41 216 PHE A O 1
ATOM 1734 N N . LEU A 1 217 ? 10.858 11.965 12.472 1.00 60.78 217 LEU A N 1
ATOM 1735 C CA . LEU A 1 217 ? 9.754 11.870 13.425 1.00 60.78 217 LEU A CA 1
ATOM 1736 C C . LEU A 1 217 ? 9.421 13.230 14.045 1.00 60.78 217 LEU A C 1
ATOM 1738 O O . LEU A 1 217 ? 8.253 13.474 14.349 1.00 60.78 217 LEU A O 1
ATOM 1742 N N . THR A 1 218 ? 10.388 14.147 14.164 1.00 61.09 218 THR A N 1
ATOM 1743 C CA . THR A 1 218 ? 10.126 15.515 14.634 1.00 61.09 218 THR A CA 1
ATOM 1744 C C . THR A 1 218 ? 9.279 16.341 13.676 1.00 61.09 218 THR A C 1
ATOM 1746 O O . THR A 1 218 ? 8.555 17.209 14.153 1.00 61.09 218 THR A O 1
ATOM 1749 N N . ASP A 1 219 ? 9.298 16.056 12.373 1.00 62.22 219 ASP A N 1
ATOM 1750 C CA . ASP A 1 219 ? 8.449 16.756 11.400 1.00 62.22 219 ASP A CA 1
ATOM 1751 C C . ASP A 1 219 ? 7.075 16.084 11.248 1.00 62.22 219 ASP A C 1
ATOM 1753 O O . ASP A 1 219 ? 6.039 16.743 11.119 1.00 62.22 219 ASP A O 1
ATOM 1757 N N . ILE A 1 220 ? 7.044 14.753 11.311 1.00 61.69 220 ILE A N 1
ATOM 1758 C CA . ILE A 1 220 ? 5.845 13.960 11.024 1.00 61.69 220 ILE A CA 1
ATOM 1759 C C . ILE A 1 220 ? 4.919 13.838 12.232 1.00 61.69 220 ILE A C 1
ATOM 1761 O O . ILE A 1 220 ? 3.706 13.974 12.066 1.00 61.69 220 ILE A O 1
ATOM 1765 N N . ILE A 1 221 ? 5.438 13.640 13.446 1.00 68.25 221 ILE A N 1
ATOM 1766 C CA . ILE A 1 221 ? 4.596 13.501 14.648 1.00 68.25 221 ILE A CA 1
ATOM 1767 C C . ILE A 1 221 ? 3.749 14.763 14.896 1.00 68.25 221 ILE A C 1
ATOM 1769 O O . ILE A 1 221 ? 2.539 14.632 15.095 1.00 68.25 221 ILE A O 1
ATOM 1773 N N . PRO A 1 222 ? 4.296 15.998 14.847 1.00 69.06 222 PRO A N 1
ATOM 1774 C CA . PRO A 1 222 ? 3.483 17.200 15.042 1.00 69.06 222 PRO A CA 1
ATOM 1775 C C . PRO A 1 222 ? 2.411 17.400 13.971 1.00 69.06 222 PRO A C 1
ATOM 1777 O O . PRO A 1 222 ? 1.401 18.045 14.243 1.00 69.06 222 PRO A O 1
ATOM 1780 N N . SER A 1 223 ? 2.604 16.842 12.771 1.00 65.12 223 SER A N 1
ATOM 1781 C CA . SER A 1 223 ? 1.614 16.930 11.695 1.00 65.12 223 SER A CA 1
ATOM 1782 C C . SER A 1 223 ? 0.354 16.087 11.950 1.00 65.12 223 SER A C 1
ATOM 1784 O O . SER A 1 223 ? -0.650 16.272 11.264 1.00 65.12 223 SER A O 1
ATOM 1786 N N . GLY A 1 224 ? 0.391 15.154 12.912 1.00 67.06 224 GLY A N 1
ATOM 1787 C CA . GLY A 1 224 ? -0.715 14.242 13.231 1.00 67.06 224 GLY A CA 1
ATOM 1788 C C . GLY A 1 224 ? -1.014 13.205 12.141 1.00 67.06 224 GLY A C 1
ATOM 1789 O O . GLY A 1 224 ? -2.006 12.481 12.197 1.00 67.06 224 GLY A O 1
ATOM 1790 N N . VAL A 1 225 ? -0.169 13.142 11.110 1.00 63.81 225 VAL A N 1
ATOM 1791 C CA . VAL A 1 225 ? -0.367 12.328 9.906 1.00 63.81 225 VAL A CA 1
ATOM 1792 C C . VAL A 1 225 ? -0.313 10.823 10.189 1.00 63.81 225 VAL A C 1
ATOM 1794 O O . VAL A 1 225 ? -0.873 10.048 9.417 1.00 63.81 225 VAL A O 1
ATOM 1797 N N . ILE A 1 226 ? 0.307 10.442 11.311 1.00 64.06 226 ILE A N 1
ATOM 1798 C CA . ILE A 1 226 ? 0.473 9.069 11.800 1.00 64.06 226 ILE A CA 1
ATOM 1799 C C . ILE A 1 226 ? -0.339 8.788 13.074 1.00 64.06 226 ILE A C 1
ATOM 1801 O O . ILE A 1 226 ? -0.032 7.860 13.816 1.00 64.06 226 ILE A O 1
ATOM 1805 N N . ASP A 1 227 ? -1.355 9.600 13.368 1.00 72.19 227 ASP A N 1
ATOM 1806 C CA . ASP A 1 227 ? -2.154 9.460 14.594 1.00 72.19 227 ASP A CA 1
ATOM 1807 C C . ASP A 1 227 ? -3.387 8.560 14.376 1.00 72.19 227 ASP A C 1
ATOM 1809 O O . ASP A 1 227 ? -4.052 8.222 15.347 1.00 72.19 227 ASP A O 1
ATOM 1813 N N . TYR A 1 228 ? -3.671 8.184 13.116 1.00 72.69 228 TYR A N 1
ATOM 1814 C CA . TYR A 1 228 ? -4.755 7.293 12.661 1.00 72.69 228 TYR A CA 1
ATOM 1815 C C . TYR A 1 228 ? -6.058 7.511 13.420 1.00 72.69 228 TYR A C 1
ATOM 1817 O O . TYR A 1 228 ? -6.533 6.667 14.170 1.00 72.69 228 TYR A O 1
ATOM 1825 N N . LEU A 1 229 ? -6.624 8.695 13.215 1.00 77.50 229 LEU A N 1
ATOM 1826 C CA . LEU A 1 229 ? -7.835 9.129 13.890 1.00 77.50 229 LEU A CA 1
ATOM 1827 C C . LEU A 1 229 ? -9.054 9.002 12.983 1.00 77.50 229 LEU A C 1
ATOM 1829 O O . LEU A 1 229 ? -8.963 9.221 11.768 1.00 77.50 229 LEU A O 1
ATOM 1833 N N . ASP A 1 230 ? -10.202 8.706 13.583 1.00 78.56 230 ASP A N 1
ATOM 1834 C CA . ASP A 1 230 ? -11.486 8.847 12.907 1.00 78.56 230 ASP A CA 1
ATOM 1835 C C . ASP A 1 230 ? -11.966 10.310 12.889 1.00 78.56 230 ASP A C 1
ATOM 1837 O O . ASP A 1 230 ? -11.311 11.228 13.389 1.00 78.56 230 ASP A O 1
ATOM 1841 N N . GLU A 1 231 ? -13.131 10.544 12.286 1.00 81.25 231 GLU A N 1
ATOM 1842 C CA . GLU A 1 231 ? -13.751 11.873 12.182 1.00 81.25 231 GLU A CA 1
ATOM 1843 C C . GLU A 1 231 ? -14.068 12.532 13.536 1.00 81.25 231 GLU A C 1
ATOM 1845 O O . GLU A 1 231 ? -14.230 13.751 13.602 1.00 81.25 231 GLU A O 1
ATOM 1850 N N . ASN A 1 232 ? -14.096 11.750 14.617 1.00 85.62 232 ASN A N 1
ATOM 1851 C CA . ASN A 1 232 ? -14.352 12.199 15.981 1.00 85.62 232 ASN A CA 1
ATOM 1852 C C . ASN A 1 232 ? -13.064 12.288 16.820 1.00 85.62 232 ASN A C 1
ATOM 1854 O O . ASN A 1 232 ? -13.127 12.493 18.032 1.00 85.62 232 ASN A O 1
ATOM 1858 N N . ASN A 1 233 ? -11.889 12.184 16.188 1.00 87.50 233 ASN A N 1
ATOM 1859 C CA . ASN A 1 233 ? -10.578 12.146 16.838 1.00 87.50 233 ASN A CA 1
ATOM 1860 C C . ASN A 1 233 ? -10.388 10.961 17.804 1.00 87.50 233 ASN A C 1
ATOM 1862 O O . ASN A 1 233 ? -9.595 11.075 18.747 1.00 87.50 233 ASN A O 1
ATOM 1866 N N . LYS A 1 234 ? -11.104 9.848 17.607 1.00 88.06 234 LYS A N 1
ATOM 1867 C CA . LYS A 1 234 ? -10.825 8.592 18.316 1.00 88.06 234 LYS A CA 1
ATOM 1868 C C . LYS A 1 234 ? -9.644 7.900 17.659 1.00 88.06 234 LYS A C 1
ATOM 1870 O O . LYS A 1 234 ? -9.504 7.953 16.437 1.00 88.06 234 LYS A O 1
ATOM 1875 N N . LEU A 1 235 ? -8.806 7.256 18.466 1.00 83.00 235 LEU A N 1
ATOM 1876 C CA . LEU A 1 235 ? -7.729 6.421 17.942 1.00 83.00 235 LEU A CA 1
ATOM 1877 C C . LEU A 1 235 ? -8.345 5.221 17.223 1.00 83.00 235 LEU A C 1
ATOM 1879 O O . LEU A 1 235 ? -9.088 4.461 17.843 1.00 83.00 235 LEU A O 1
ATOM 1883 N N . VAL A 1 236 ? -8.038 5.055 15.941 1.00 79.62 236 VAL A N 1
ATOM 1884 C CA . VAL A 1 236 ? -8.468 3.886 15.178 1.0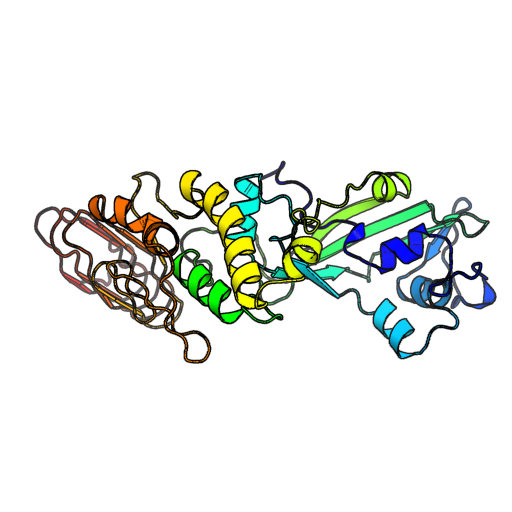0 79.62 236 VAL A CA 1
ATOM 1885 C C . VAL A 1 236 ? -7.482 2.756 15.431 1.00 79.62 236 VAL A C 1
ATOM 1887 O O . VAL A 1 236 ? -6.281 2.915 15.221 1.00 79.62 236 VAL A O 1
ATOM 1890 N N . ILE A 1 237 ? -7.999 1.627 15.899 1.00 77.88 237 ILE A N 1
ATOM 1891 C CA . ILE A 1 237 ? -7.242 0.403 16.145 1.00 77.88 237 ILE A CA 1
ATOM 1892 C C . ILE A 1 237 ? -7.812 -0.661 15.218 1.00 77.88 237 ILE A C 1
ATOM 1894 O O . ILE A 1 237 ? -9.027 -0.811 15.126 1.00 77.88 237 ILE A O 1
ATOM 1898 N N . PHE A 1 238 ? -6.944 -1.399 14.544 1.00 75.31 238 PHE A N 1
ATOM 1899 C CA . PHE A 1 238 ? -7.356 -2.430 13.604 1.00 75.31 238 PHE A CA 1
ATOM 1900 C C . PHE A 1 238 ? -6.965 -3.811 14.123 1.00 75.31 238 PHE A C 1
ATOM 1902 O O . PHE A 1 238 ? -5.913 -3.964 14.752 1.00 75.31 238 PHE A O 1
ATOM 1909 N N . GLY A 1 239 ? -7.841 -4.784 13.897 1.00 70.31 239 GLY A N 1
ATOM 1910 C CA . GLY A 1 239 ? -7.581 -6.198 14.123 1.00 70.31 239 GLY A CA 1
ATOM 1911 C C . GLY A 1 239 ? -6.820 -6.847 12.970 1.00 70.31 239 GLY A C 1
ATOM 1912 O O . GLY A 1 239 ? -6.098 -6.211 12.198 1.00 70.31 239 GLY A O 1
ATOM 1913 N N . SER A 1 240 ? -6.983 -8.150 12.871 1.00 70.88 240 SER A N 1
ATOM 1914 C CA . SER A 1 240 ? -6.419 -9.027 11.865 1.00 70.88 240 SER A CA 1
ATOM 1915 C C . SER A 1 240 ? -7.500 -9.947 11.312 1.00 70.88 240 SER A C 1
ATOM 1917 O O . SER A 1 240 ? -8.678 -9.762 11.585 1.00 70.88 240 SER A O 1
ATOM 1919 N N . ASN A 1 241 ? -7.096 -10.895 10.469 1.00 72.50 241 ASN A N 1
ATOM 1920 C CA . ASN A 1 241 ? -7.985 -11.949 9.975 1.00 72.50 241 ASN A CA 1
ATOM 1921 C C . ASN A 1 241 ? -7.881 -13.237 10.821 1.00 72.50 241 ASN A C 1
ATOM 1923 O O . ASN A 1 241 ? -8.339 -14.301 10.403 1.00 72.50 241 ASN A O 1
ATOM 1927 N N . ASP A 1 242 ? -7.199 -13.152 11.966 1.00 79.69 242 ASP A N 1
ATOM 1928 C CA . ASP A 1 242 ? -7.109 -14.192 12.983 1.00 79.69 242 ASP A CA 1
ATOM 1929 C C . ASP A 1 242 ? -7.900 -13.750 14.222 1.00 79.69 242 ASP A C 1
ATOM 1931 O O . ASP A 1 242 ? -8.128 -12.569 14.430 1.00 79.69 242 ASP A O 1
ATOM 1935 N N . LYS A 1 243 ? -8.185 -14.691 15.129 1.00 81.88 243 LYS A N 1
ATOM 1936 C CA . LYS A 1 243 ? -8.764 -14.382 16.445 1.00 81.88 243 LYS A CA 1
ATOM 1937 C C . LYS A 1 243 ? -7.901 -13.392 17.238 1.00 81.88 243 LYS A C 1
ATOM 1939 O O . LYS A 1 243 ? -6.816 -13.753 17.726 1.00 81.88 243 LYS A O 1
ATOM 1944 N N . ASP A 1 244 ? -8.460 -12.219 17.501 1.00 78.19 244 ASP A N 1
ATOM 1945 C CA . ASP A 1 244 ? -7.821 -11.128 18.217 1.00 78.19 244 ASP A CA 1
ATOM 1946 C C . ASP A 1 244 ? -8.377 -10.923 19.634 1.00 78.19 244 ASP A C 1
ATOM 1948 O O . ASP A 1 244 ? -9.558 -10.634 19.835 1.00 78.19 244 ASP A O 1
ATOM 1952 N N . PRO A 1 245 ? -7.522 -11.041 20.671 1.00 83.06 245 PRO A N 1
ATOM 1953 C CA . PRO A 1 245 ? -7.860 -10.609 22.018 1.00 83.06 245 PRO A CA 1
ATOM 1954 C C . PRO A 1 245 ? -7.443 -9.148 22.241 1.00 83.06 245 PRO A C 1
ATOM 1956 O O . PRO A 1 245 ? -6.246 -8.823 22.220 1.00 83.06 245 PRO A O 1
ATOM 1959 N N . ILE A 1 246 ? -8.423 -8.286 22.523 1.00 82.25 246 ILE A N 1
ATOM 1960 C CA . ILE A 1 246 ? -8.229 -6.864 22.824 1.00 82.25 246 ILE A CA 1
ATOM 1961 C C . ILE A 1 246 ? -8.933 -6.460 24.117 1.00 82.25 246 ILE A C 1
ATOM 1963 O O . ILE A 1 246 ? -10.047 -6.880 24.408 1.00 82.25 246 ILE A O 1
ATOM 1967 N N . SER A 1 247 ? -8.264 -5.616 24.902 1.00 86.38 247 SER A N 1
ATOM 1968 C CA . SER A 1 247 ? -8.811 -5.020 26.117 1.00 86.38 247 SER A CA 1
ATOM 1969 C C . SER A 1 247 ? -8.389 -3.560 26.249 1.00 86.38 247 SER A C 1
ATOM 1971 O O . SER A 1 247 ? -7.211 -3.250 26.444 1.00 86.38 247 SER A O 1
ATOM 1973 N N . GLY A 1 248 ? -9.356 -2.655 26.128 1.00 83.88 248 GLY A N 1
ATOM 1974 C CA . GLY A 1 248 ? -9.150 -1.227 25.972 1.00 83.88 248 GLY A CA 1
ATOM 1975 C C . GLY A 1 248 ? -8.198 -0.952 24.820 1.00 83.88 248 GLY A C 1
ATOM 1976 O O . GLY A 1 248 ? -8.453 -1.280 23.669 1.00 83.88 248 GLY A O 1
ATOM 1977 N N . THR A 1 249 ? -7.040 -0.392 25.147 1.00 75.00 249 THR A N 1
ATOM 1978 C CA . THR A 1 249 ? -5.999 -0.105 24.161 1.00 75.00 249 THR A CA 1
ATOM 1979 C C . THR A 1 249 ? -4.882 -1.159 24.183 1.00 75.00 249 THR A C 1
ATOM 1981 O O . THR A 1 249 ? -3.740 -0.860 23.845 1.00 75.00 249 THR A O 1
ATOM 1984 N N . LYS A 1 250 ? -5.157 -2.377 24.658 1.00 76.94 250 LYS A N 1
ATOM 1985 C CA . LYS A 1 250 ? -4.208 -3.498 24.679 1.00 76.94 250 LYS A CA 1
ATOM 1986 C C . LYS A 1 250 ? -4.633 -4.550 23.674 1.00 76.94 250 LYS A C 1
ATOM 1988 O O . LYS A 1 250 ? -5.757 -5.020 23.738 1.00 76.94 250 LYS A O 1
ATOM 1993 N N . ALA A 1 251 ? -3.716 -4.968 22.824 1.00 69.94 251 ALA A N 1
ATOM 1994 C CA . ALA A 1 251 ? -3.847 -6.067 21.886 1.00 69.94 251 ALA A CA 1
ATOM 1995 C C . ALA A 1 251 ? -2.733 -7.095 22.127 1.00 69.94 251 ALA A C 1
ATOM 1997 O O . ALA A 1 251 ? -1.700 -6.789 22.728 1.00 69.94 251 ALA A O 1
ATOM 1998 N N . LYS A 1 252 ? -2.911 -8.316 21.613 1.00 65.12 252 LYS A N 1
ATOM 1999 C CA . LYS A 1 252 ? -1.936 -9.424 21.708 1.00 65.12 252 LYS A CA 1
ATOM 2000 C C . LYS A 1 252 ? -0.489 -9.008 21.424 1.00 65.12 252 LYS A C 1
ATOM 2002 O O . LYS A 1 252 ? 0.431 -9.481 22.086 1.00 65.12 252 LYS A O 1
ATOM 2007 N N . ASN A 1 253 ? -0.302 -8.131 20.442 1.00 51.12 253 ASN A N 1
ATOM 2008 C CA . ASN A 1 253 ? 1.017 -7.715 19.981 1.00 51.12 253 ASN A CA 1
ATOM 2009 C C . ASN A 1 253 ? 1.461 -6.361 20.548 1.00 51.12 253 ASN A C 1
ATOM 2011 O O . ASN A 1 253 ? 2.606 -5.969 20.316 1.00 51.12 253 ASN A O 1
ATOM 2015 N N . PHE A 1 254 ? 0.588 -5.633 21.259 1.00 57.09 254 PHE A N 1
ATOM 2016 C CA . PHE A 1 254 ? 0.903 -4.269 21.661 1.00 57.09 254 PHE A CA 1
ATOM 2017 C C . PHE A 1 254 ? -0.023 -3.653 22.723 1.00 57.09 254 PHE A C 1
ATOM 2019 O O . PHE A 1 254 ? -1.227 -3.857 22.693 1.00 57.09 254 PHE A O 1
ATOM 2026 N N . ASP A 1 255 ? 0.518 -2.824 23.621 1.00 68.38 255 ASP A N 1
ATOM 2027 C CA . ASP A 1 255 ? -0.255 -2.046 24.601 1.00 68.38 255 ASP A CA 1
ATOM 2028 C C . ASP A 1 255 ? -0.096 -0.541 24.341 1.00 68.38 255 ASP A C 1
ATOM 2030 O O . ASP A 1 255 ? 0.879 0.080 24.763 1.00 68.38 255 ASP A O 1
ATOM 2034 N N . PHE A 1 256 ? -1.093 0.060 23.693 1.00 65.75 256 PHE A N 1
ATOM 2035 C CA . PHE A 1 256 ? -1.154 1.492 23.392 1.00 65.75 256 PHE A CA 1
ATOM 2036 C C . PHE A 1 256 ? -1.288 2.370 24.659 1.00 65.75 256 PHE A C 1
ATOM 2038 O O . PHE A 1 256 ? -1.077 3.583 24.620 1.00 65.75 256 PHE A O 1
ATOM 2045 N N . SER A 1 257 ? -1.604 1.801 25.826 1.00 63.38 257 SER A N 1
ATOM 2046 C CA . SER A 1 257 ? -1.659 2.559 27.084 1.00 63.38 257 SER A CA 1
ATOM 2047 C C . SER A 1 257 ? -0.289 2.679 27.754 1.00 63.38 257 SER A C 1
ATOM 2049 O O . SER A 1 257 ? -0.063 3.607 28.540 1.00 63.38 257 SER A O 1
ATOM 2051 N N . GLN A 1 258 ? 0.653 1.790 27.431 1.00 61.28 258 GLN A N 1
ATOM 2052 C CA . GLN A 1 258 ? 1.928 1.667 28.135 1.00 61.28 258 GLN A CA 1
ATOM 2053 C C . GLN A 1 258 ? 3.115 2.204 27.348 1.00 61.28 258 GLN A C 1
ATOM 2055 O O . GLN A 1 258 ? 3.015 2.627 26.200 1.00 61.28 258 GLN A O 1
ATOM 2060 N N . ASP A 1 259 ? 4.223 2.384 28.052 1.00 60.41 259 ASP A N 1
ATOM 2061 C CA . ASP A 1 259 ? 5.460 2.853 27.448 1.00 60.41 259 ASP A CA 1
ATOM 2062 C C . ASP A 1 259 ? 6.140 1.680 26.761 1.00 60.41 259 ASP A C 1
ATOM 2064 O O . ASP A 1 259 ? 6.216 0.587 27.321 1.00 60.41 259 ASP A O 1
ATOM 2068 N N . ILE A 1 260 ? 6.611 1.892 25.535 1.00 55.12 260 ILE A N 1
ATOM 2069 C CA . ILE A 1 260 ? 7.346 0.849 24.832 1.00 55.12 260 ILE A CA 1
ATOM 2070 C C . ILE A 1 260 ? 8.777 0.852 25.349 1.00 55.12 260 ILE A C 1
ATOM 2072 O O . ILE A 1 260 ? 9.539 1.788 25.104 1.00 55.12 260 ILE A O 1
ATOM 2076 N N . GLU A 1 261 ? 9.168 -0.228 26.013 1.00 53.84 261 GLU A N 1
ATOM 2077 C CA . GLU A 1 261 ? 10.575 -0.517 26.258 1.00 53.84 261 GLU A CA 1
ATOM 2078 C C . GLU A 1 261 ? 11.136 -1.348 25.102 1.00 53.84 261 GLU A C 1
ATOM 2080 O O . GLU A 1 261 ? 10.763 -2.504 24.900 1.00 53.84 261 GLU A O 1
ATOM 2085 N N . LEU A 1 262 ? 12.059 -0.764 24.334 1.00 53.19 262 LEU A N 1
ATOM 2086 C CA . LEU A 1 262 ? 12.709 -1.456 23.226 1.00 53.19 262 LEU A CA 1
ATOM 2087 C C . LEU A 1 262 ? 14.036 -2.070 23.665 1.00 53.19 262 LEU A C 1
ATOM 2089 O O . LEU A 1 262 ? 14.939 -1.387 24.160 1.00 53.19 262 LEU A O 1
ATOM 2093 N N . LYS A 1 263 ? 14.161 -3.377 23.415 1.00 50.72 263 LYS A N 1
ATOM 2094 C CA . LYS A 1 263 ? 15.407 -4.133 23.553 1.00 50.72 263 LYS A CA 1
ATOM 2095 C C . LYS A 1 263 ? 15.987 -4.417 22.179 1.00 50.72 263 LYS A C 1
ATOM 2097 O O . LYS A 1 263 ? 15.562 -5.349 21.502 1.00 50.72 263 LYS A O 1
ATOM 2102 N N . VAL A 1 264 ? 16.992 -3.646 21.779 1.00 49.88 264 VAL A N 1
ATOM 2103 C CA . VAL A 1 264 ? 17.698 -3.867 20.510 1.00 49.88 264 VAL A CA 1
ATOM 2104 C C . VAL A 1 264 ? 19.059 -4.479 20.814 1.00 49.88 264 VAL A C 1
ATOM 2106 O O . VAL A 1 264 ? 19.891 -3.854 21.463 1.00 49.88 264 VAL A O 1
ATOM 2109 N N . LYS A 1 265 ? 19.290 -5.722 20.365 1.00 51.12 265 LYS A N 1
ATOM 2110 C CA . LYS A 1 265 ? 20.580 -6.437 20.498 1.00 51.12 265 LYS A CA 1
ATOM 2111 C C . LYS A 1 265 ? 21.194 -6.397 21.916 1.00 51.12 265 LYS A C 1
ATOM 2113 O O . LYS A 1 265 ? 22.402 -6.264 22.064 1.00 51.12 265 LYS A O 1
ATOM 2118 N N . GLY A 1 266 ? 20.366 -6.510 22.957 1.00 51.75 266 GLY A N 1
ATOM 2119 C CA . GLY A 1 266 ? 20.816 -6.515 24.358 1.00 51.75 266 GLY A CA 1
ATOM 2120 C C . GLY A 1 266 ? 20.963 -5.135 25.010 1.00 51.75 266 GLY A C 1
ATOM 2121 O O . GLY A 1 266 ? 21.286 -5.067 26.193 1.00 51.75 266 GLY A O 1
ATOM 2122 N N . TYR A 1 267 ? 20.675 -4.051 24.287 1.00 47.62 267 TYR A N 1
ATOM 2123 C CA . TYR A 1 267 ? 20.619 -2.696 24.831 1.00 47.62 267 TYR A CA 1
ATOM 2124 C C . TYR A 1 267 ? 19.175 -2.303 25.151 1.00 47.62 267 TYR A C 1
ATOM 2126 O O . TYR A 1 267 ? 18.281 -2.478 24.321 1.00 47.62 267 TYR A O 1
ATOM 2134 N N . ASN A 1 268 ? 18.958 -1.746 26.346 1.00 51.16 268 ASN A N 1
ATOM 2135 C CA . ASN A 1 268 ? 17.707 -1.082 26.712 1.00 51.16 268 ASN A CA 1
ATOM 2136 C C . ASN A 1 268 ? 17.790 0.370 26.234 1.00 51.16 268 ASN A C 1
ATOM 2138 O O . ASN A 1 268 ? 18.518 1.171 26.825 1.00 51.16 268 ASN A O 1
ATOM 2142 N N . ILE A 1 269 ? 17.075 0.708 25.164 1.00 53.03 269 ILE A N 1
ATOM 2143 C CA . ILE A 1 269 ? 17.091 2.063 24.608 1.00 53.03 269 ILE A CA 1
ATOM 2144 C C . ILE A 1 269 ? 15.866 2.813 25.125 1.00 53.03 269 ILE A C 1
ATOM 2146 O O . ILE A 1 269 ? 14.731 2.391 24.908 1.00 53.03 269 ILE A O 1
ATOM 2150 N N . LYS A 1 270 ? 16.094 3.953 25.789 1.00 51.22 270 LYS A N 1
ATOM 2151 C CA . LYS A 1 270 ? 15.025 4.897 26.134 1.00 51.22 270 LYS A CA 1
ATOM 2152 C C . LYS A 1 270 ? 14.755 5.796 24.937 1.00 51.22 270 LYS A C 1
ATOM 2154 O O . LYS A 1 270 ? 15.404 6.824 24.764 1.00 51.22 270 LYS A O 1
ATOM 2159 N N . ILE A 1 271 ? 13.813 5.385 24.102 1.00 54.19 271 ILE A N 1
ATOM 2160 C CA . ILE A 1 271 ? 13.275 6.245 23.052 1.00 54.19 271 ILE A CA 1
ATOM 2161 C C . ILE A 1 271 ? 12.331 7.272 23.708 1.00 54.19 271 ILE A C 1
ATOM 2163 O O . ILE A 1 271 ? 11.610 6.902 24.637 1.00 54.19 271 ILE A O 1
ATOM 2167 N N . PRO A 1 272 ? 12.331 8.559 23.305 1.00 53.28 272 PRO A N 1
ATOM 2168 C CA . PRO A 1 272 ? 11.457 9.549 23.919 1.00 53.28 272 PRO A CA 1
ATOM 2169 C C . PRO A 1 272 ? 9.994 9.149 23.828 1.00 53.28 272 PRO A C 1
ATOM 2171 O O . PRO A 1 272 ? 9.504 8.741 22.778 1.00 53.28 272 PRO A O 1
ATOM 2174 N N . GLN A 1 273 ? 9.289 9.398 24.924 1.00 52.78 273 GLN A N 1
ATOM 2175 C CA . GLN A 1 273 ? 7.861 9.168 25.099 1.00 52.78 273 GLN A CA 1
ATOM 2176 C C . GLN A 1 273 ? 6.998 9.676 23.934 1.00 52.78 273 GLN A C 1
ATOM 2178 O O . GLN A 1 273 ? 6.010 9.050 23.566 1.00 52.78 273 GLN A O 1
ATOM 2183 N N . ILE A 1 274 ? 7.370 10.816 23.346 1.00 53.94 274 ILE A N 1
ATOM 2184 C CA . ILE A 1 274 ? 6.615 11.440 22.258 1.00 53.94 274 ILE A CA 1
ATOM 2185 C C . ILE A 1 274 ? 6.691 10.645 20.951 1.00 53.94 274 ILE A C 1
ATOM 2187 O O . ILE A 1 274 ? 5.857 10.854 20.090 1.00 53.94 274 ILE A O 1
ATOM 2191 N N . LEU A 1 275 ? 7.680 9.762 20.795 1.00 55.59 275 LEU A N 1
ATOM 2192 C CA . LEU A 1 275 ? 7.982 9.098 19.529 1.00 55.59 275 LEU A CA 1
ATOM 2193 C C . LEU A 1 275 ? 7.107 7.870 19.265 1.00 55.59 275 LEU A C 1
ATOM 2195 O O . LEU A 1 275 ? 6.803 7.548 18.126 1.00 55.59 275 LEU A O 1
ATOM 2199 N N . LEU A 1 276 ? 6.765 7.164 20.339 1.00 57.38 276 LEU A N 1
ATOM 2200 C CA . LEU A 1 276 ? 6.134 5.846 20.291 1.00 57.38 276 LEU A CA 1
ATOM 2201 C C . LEU A 1 276 ? 4.720 5.844 20.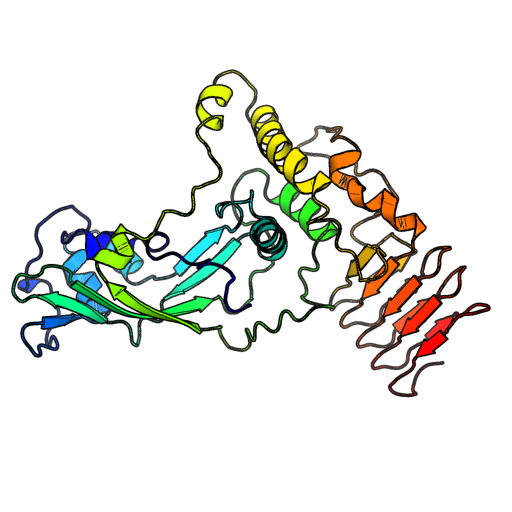865 1.00 57.38 276 LEU A C 1
ATOM 2203 O O . LEU A 1 276 ? 4.006 4.864 20.734 1.00 57.38 276 LEU A O 1
ATOM 2207 N N . ASN A 1 277 ? 4.330 6.942 21.511 1.00 66.88 277 ASN A N 1
ATOM 2208 C CA . ASN A 1 277 ? 3.082 7.068 22.249 1.00 66.88 277 ASN A CA 1
ATOM 2209 C C . ASN A 1 277 ? 2.393 8.413 21.990 1.00 66.88 277 ASN A C 1
ATOM 2211 O O . ASN A 1 277 ? 1.613 8.891 22.820 1.00 66.88 277 ASN A O 1
ATOM 2215 N N . HIS A 1 278 ? 2.677 9.063 20.857 1.00 70.12 278 HIS A N 1
ATOM 2216 C CA . HIS A 1 278 ? 2.061 10.347 20.502 1.00 70.12 278 HIS A CA 1
ATOM 2217 C C . HIS A 1 278 ? 0.532 10.264 20.414 1.00 70.12 278 HIS A C 1
ATOM 2219 O O . HIS A 1 278 ? -0.145 11.265 20.660 1.00 70.12 278 HIS A O 1
ATOM 2225 N N . PHE A 1 279 ? -0.014 9.077 20.139 1.00 73.19 279 PHE A N 1
ATOM 2226 C CA . PHE A 1 279 ? -1.448 8.817 20.096 1.00 73.19 279 PHE A CA 1
ATOM 2227 C C . PHE A 1 279 ? -2.117 8.772 21.485 1.00 73.19 279 PHE A C 1
ATOM 2229 O O . PHE A 1 279 ? -3.334 8.933 21.575 1.00 73.19 279 PHE A O 1
ATOM 2236 N N . LYS A 1 280 ? -1.365 8.638 22.595 1.00 76.81 280 LYS A N 1
ATOM 2237 C CA . LYS A 1 280 ? -1.944 8.555 23.957 1.00 76.81 280 LYS A CA 1
ATOM 2238 C C . LYS A 1 280 ? -2.854 9.730 24.296 1.00 76.81 280 LYS A C 1
ATOM 2240 O O . LYS A 1 280 ? -3.839 9.576 25.015 1.00 76.81 280 LYS A O 1
ATOM 2245 N N . LYS A 1 281 ? -2.550 10.912 23.750 1.00 80.81 281 LYS A N 1
ATOM 2246 C CA . LYS A 1 281 ? -3.355 12.126 23.944 1.00 80.81 281 LYS A CA 1
ATOM 2247 C C . LYS A 1 281 ? -4.794 11.989 23.419 1.00 80.81 281 LYS A C 1
ATOM 2249 O O . LYS A 1 281 ? -5.638 12.777 23.845 1.00 80.81 281 LYS A O 1
ATOM 2254 N N . TYR A 1 282 ? -5.067 11.013 22.548 1.00 84.69 282 TYR A N 1
ATOM 2255 C CA . TYR A 1 282 ? -6.388 10.723 21.984 1.00 84.69 282 TYR A CA 1
ATOM 2256 C C . TYR A 1 282 ? -7.148 9.618 22.715 1.00 84.69 282 TYR A C 1
ATOM 2258 O O . TYR A 1 282 ? -8.356 9.555 22.551 1.00 84.69 282 TYR A O 1
ATOM 2266 N N . ILE A 1 283 ? -6.511 8.819 23.584 1.00 85.00 283 ILE A N 1
ATOM 2267 C CA . ILE A 1 283 ? -7.197 7.754 24.357 1.00 85.00 283 ILE A CA 1
ATOM 2268 C C . ILE A 1 283 ? -8.353 8.327 25.185 1.00 85.00 283 ILE A C 1
ATOM 2270 O O . ILE A 1 283 ? -9.385 7.696 25.369 1.00 85.00 283 ILE A O 1
ATOM 2274 N N . LYS A 1 284 ? -8.219 9.575 25.644 1.00 89.88 284 LYS A N 1
ATOM 2275 C CA . LYS A 1 284 ? -9.286 10.296 26.353 1.00 89.88 284 LYS A CA 1
ATOM 2276 C C . LYS A 1 284 ? -10.566 10.498 25.526 1.00 89.88 284 LYS A C 1
ATOM 2278 O O . LYS A 1 284 ? -11.578 10.868 26.106 1.00 89.88 284 LYS A O 1
ATOM 2283 N N . ASN A 1 285 ? -10.499 10.333 24.207 1.00 92.19 285 ASN A N 1
ATOM 2284 C CA . ASN A 1 285 ? -11.639 10.437 23.305 1.00 92.19 285 ASN A CA 1
ATOM 2285 C C . ASN A 1 285 ? -12.314 9.074 23.083 1.00 92.19 285 ASN A C 1
ATOM 2287 O O . ASN A 1 285 ? -13.329 9.044 22.395 1.00 92.19 285 ASN A O 1
ATOM 2291 N N . GLY A 1 286 ? -11.762 7.985 23.627 1.00 91.81 286 GLY A N 1
ATOM 2292 C CA . GLY A 1 286 ? -12.119 6.611 23.281 1.00 91.81 286 GLY A CA 1
ATOM 2293 C C . GLY A 1 286 ? -11.374 6.094 22.050 1.00 91.81 286 GLY A C 1
ATOM 2294 O O . GLY A 1 286 ? -10.529 6.782 21.458 1.00 91.81 286 GLY A O 1
ATOM 2295 N N . ILE A 1 287 ? -11.691 4.864 21.675 1.00 89.75 287 ILE A N 1
ATOM 2296 C CA . ILE A 1 287 ? -11.132 4.127 20.550 1.00 89.75 287 ILE A CA 1
ATOM 2297 C C . ILE A 1 287 ? -12.205 3.811 19.511 1.00 89.75 287 ILE A C 1
ATOM 2299 O O . ILE A 1 287 ? -13.397 3.725 19.799 1.00 89.75 287 ILE A O 1
ATOM 2303 N N . HIS A 1 288 ? -11.754 3.633 18.278 1.00 89.56 288 HIS A N 1
ATOM 2304 C CA . HIS A 1 288 ? -12.531 3.054 17.197 1.00 89.56 288 HIS A CA 1
ATOM 2305 C C . HIS A 1 288 ? -11.828 1.773 16.773 1.00 89.56 288 HIS A C 1
ATOM 2307 O O . HIS A 1 288 ? -10.864 1.809 16.011 1.00 89.56 288 HIS A O 1
ATOM 2313 N N . TYR A 1 289 ? -12.288 0.650 17.301 1.00 86.62 289 TYR A N 1
ATOM 2314 C CA . TYR A 1 289 ? -11.786 -0.653 16.923 1.00 86.62 289 TYR A CA 1
ATOM 2315 C C . TYR A 1 289 ? -12.486 -1.173 15.667 1.00 86.62 289 TYR A C 1
ATOM 2317 O O . TYR A 1 289 ? -13.712 -1.096 15.546 1.00 86.62 289 TYR A O 1
ATOM 2325 N N . ILE A 1 290 ? -11.694 -1.699 14.737 1.00 82.94 290 ILE A N 1
ATOM 2326 C CA . ILE A 1 290 ? -12.167 -2.346 13.520 1.00 82.94 290 ILE A CA 1
ATOM 2327 C C . ILE A 1 290 ? -11.519 -3.727 13.428 1.00 82.94 290 ILE A C 1
ATOM 2329 O O . ILE A 1 290 ? -10.364 -3.834 13.015 1.00 82.94 290 ILE A O 1
ATOM 2333 N N . GLY A 1 291 ? -12.257 -4.755 13.836 1.00 79.94 291 GLY A N 1
ATOM 2334 C CA . GLY A 1 291 ? -11.885 -6.155 13.661 1.00 79.94 291 GLY A CA 1
ATOM 2335 C C . GLY A 1 291 ? -12.064 -6.626 12.218 1.00 79.94 291 GLY A C 1
ATOM 2336 O O . GLY A 1 291 ? -12.618 -5.905 11.372 1.00 79.94 291 GLY A O 1
ATOM 2337 N N . GLY A 1 292 ? -11.496 -7.792 11.927 1.00 76.88 292 GLY A N 1
ATOM 2338 C CA . GLY A 1 292 ? -11.403 -8.363 10.587 1.00 76.88 292 GLY A CA 1
ATOM 2339 C C . GLY A 1 292 ? -12.185 -9.657 10.458 1.00 76.88 292 GLY A C 1
ATOM 2340 O O . GLY A 1 292 ? -13.375 -9.696 10.748 1.00 76.88 292 GLY A O 1
ATOM 2341 N N . ASP A 1 293 ? -11.529 -10.688 9.937 1.00 79.69 293 ASP A N 1
ATOM 2342 C CA . ASP A 1 293 ? -12.044 -12.053 10.030 1.00 79.69 293 ASP A CA 1
ATOM 2343 C C . ASP A 1 293 ? -11.588 -12.701 11.351 1.00 79.69 293 ASP A C 1
ATOM 2345 O O . ASP A 1 293 ? -10.498 -12.417 11.836 1.00 79.69 293 ASP A O 1
ATOM 2349 N N . GLY A 1 294 ? -12.352 -13.664 11.863 1.00 85.50 294 GLY A N 1
ATOM 2350 C CA . GLY A 1 294 ? -11.996 -14.436 13.053 1.00 85.50 294 GLY A CA 1
ATOM 2351 C C . GLY A 1 294 ? -12.973 -14.222 14.204 1.00 85.50 294 GLY A C 1
ATOM 2352 O O . GLY A 1 294 ? -13.751 -13.288 14.208 1.00 85.50 294 GLY A O 1
ATOM 2353 N N . ASP A 1 295 ? -12.955 -15.137 15.175 1.00 93.50 295 ASP A N 1
ATOM 2354 C CA . ASP A 1 295 ? -13.826 -15.047 16.354 1.00 93.50 295 ASP A CA 1
ATOM 2355 C C . ASP A 1 295 ? -13.164 -14.160 17.420 1.00 93.50 295 ASP A C 1
ATOM 2357 O O . ASP A 1 295 ? -12.447 -14.667 18.300 1.00 93.50 295 ASP A O 1
ATOM 2361 N N . ASP A 1 296 ? -13.363 -12.852 17.357 1.00 90.06 296 ASP A N 1
ATOM 2362 C CA . ASP A 1 296 ? -12.638 -11.876 18.164 1.00 90.06 296 ASP A CA 1
ATOM 2363 C C . ASP A 1 296 ? -13.175 -11.747 19.593 1.00 90.06 296 ASP A C 1
ATOM 2365 O O . ASP A 1 296 ? -14.263 -12.186 19.975 1.00 90.06 296 ASP A O 1
ATOM 2369 N N . THR A 1 297 ? -12.348 -11.201 20.480 1.00 93.56 297 THR A N 1
ATOM 2370 C CA . THR A 1 297 ? -12.757 -10.875 21.850 1.00 93.56 297 THR A CA 1
ATOM 2371 C C . THR A 1 297 ? -12.269 -9.485 22.190 1.00 93.56 297 THR A C 1
ATOM 2373 O O . THR A 1 297 ? -11.086 -9.275 22.459 1.00 93.56 297 THR A O 1
ATOM 2376 N N . ILE A 1 298 ? -13.207 -8.547 22.185 1.00 93.44 298 ILE A N 1
ATOM 2377 C CA . ILE A 1 298 ? -12.956 -7.117 22.201 1.00 93.44 298 ILE A CA 1
ATOM 2378 C C . ILE A 1 298 ? -13.606 -6.545 23.454 1.00 93.44 298 ILE A C 1
ATOM 2380 O O . ILE A 1 298 ? -14.821 -6.591 23.625 1.00 93.44 298 ILE A O 1
ATOM 2384 N N . THR A 1 299 ? -12.792 -5.983 24.337 1.00 94.69 299 THR A N 1
ATOM 2385 C CA . THR A 1 299 ? -13.268 -5.134 25.429 1.00 94.69 299 THR A CA 1
ATOM 2386 C C . THR A 1 299 ? -12.836 -3.704 25.154 1.00 94.69 299 THR A C 1
ATOM 2388 O O . THR A 1 299 ? -11.654 -3.474 24.903 1.00 94.69 299 THR A O 1
ATOM 2391 N N . GLY A 1 300 ? -13.766 -2.757 25.213 1.00 92.75 300 GLY A N 1
ATOM 2392 C CA . GLY A 1 300 ? -13.502 -1.331 25.114 1.00 92.75 300 GLY A CA 1
ATOM 2393 C C . GLY A 1 300 ? -12.784 -0.774 26.342 1.00 92.75 300 GLY A C 1
ATOM 2394 O O . GLY A 1 300 ? -12.149 -1.476 27.137 1.00 92.75 300 GLY A O 1
ATOM 2395 N N . THR A 1 301 ? -12.804 0.540 26.445 1.00 92.94 301 THR A N 1
ATOM 2396 C CA . THR A 1 301 ? -12.148 1.354 27.456 1.00 92.94 301 THR A CA 1
ATOM 2397 C C . THR A 1 301 ? -13.167 1.794 28.514 1.00 92.94 301 THR A C 1
ATOM 2399 O O . THR A 1 301 ? -14.131 1.099 28.811 1.00 92.94 301 THR A O 1
ATOM 2402 N N . ASN A 1 302 ? -12.897 2.918 29.177 1.00 93.69 302 ASN A N 1
ATOM 2403 C CA . ASN A 1 302 ? -13.839 3.565 30.088 1.00 93.69 302 ASN A CA 1
ATOM 2404 C C . ASN A 1 302 ? -14.354 4.896 29.513 1.00 93.69 302 ASN A C 1
ATOM 2406 O O . ASN A 1 302 ? -14.539 5.883 30.242 1.00 93.69 302 ASN A O 1
ATOM 2410 N N . LYS A 1 303 ? -14.392 4.983 28.188 1.00 95.56 303 LYS A N 1
ATOM 2411 C CA . LYS A 1 303 ? -14.772 6.136 27.376 1.00 95.56 303 LYS A CA 1
ATOM 2412 C C . LYS A 1 303 ? -15.717 5.616 26.307 1.00 95.56 303 LYS A C 1
ATOM 2414 O O . LYS A 1 303 ? -15.654 4.447 25.982 1.00 95.56 303 LYS A O 1
ATOM 2419 N N . ASP A 1 304 ? -16.486 6.517 25.710 1.00 96.38 304 ASP A N 1
ATOM 2420 C CA . ASP A 1 304 ? -17.335 6.171 24.575 1.00 96.38 304 ASP A CA 1
ATOM 2421 C C . ASP A 1 304 ? -16.484 5.568 23.452 1.00 96.38 304 ASP A C 1
ATOM 2423 O O . ASP A 1 304 ? -15.612 6.249 22.906 1.00 96.38 304 ASP A O 1
ATOM 2427 N N . ASP A 1 305 ? -16.751 4.333 23.071 1.00 96.12 305 ASP A N 1
ATOM 2428 C CA . ASP A 1 305 ? -15.983 3.592 22.083 1.00 96.12 305 ASP A CA 1
ATOM 2429 C C . ASP A 1 305 ? -16.838 3.184 20.882 1.00 96.12 305 ASP A C 1
ATOM 2431 O O . ASP A 1 305 ? -18.069 3.205 20.892 1.00 96.12 305 ASP A O 1
ATOM 2435 N N . ILE A 1 306 ? -16.163 2.865 19.782 1.00 95.81 306 ILE A N 1
ATOM 2436 C CA . ILE A 1 306 ? -16.775 2.293 18.583 1.00 95.81 306 ILE A CA 1
ATOM 2437 C C . ILE A 1 306 ? -16.085 0.960 18.348 1.00 95.81 306 ILE A C 1
ATOM 2439 O O . ILE A 1 306 ? -14.925 0.945 17.952 1.00 95.81 306 ILE A O 1
ATOM 2443 N N . LEU A 1 307 ? -16.773 -0.149 18.592 1.00 95.25 307 LEU A N 1
ATOM 2444 C CA . LEU A 1 307 ? -16.215 -1.492 18.469 1.00 95.25 307 LEU A CA 1
ATOM 2445 C C . LEU A 1 307 ? -16.899 -2.216 17.316 1.00 95.25 307 LEU A C 1
ATOM 2447 O O . LEU A 1 307 ? -18.120 -2.352 17.319 1.00 95.25 307 LEU A O 1
ATOM 2451 N N . LYS A 1 308 ? -16.123 -2.658 16.326 1.00 92.75 308 LYS A N 1
ATOM 2452 C CA . LYS A 1 308 ? -16.609 -3.477 15.212 1.00 92.75 308 LYS A CA 1
ATOM 2453 C C . LYS A 1 308 ? -15.932 -4.840 15.258 1.00 92.75 308 LYS A C 1
ATOM 2455 O O . LYS A 1 308 ? -14.706 -4.858 15.228 1.00 92.75 308 LYS A O 1
ATOM 2460 N N . GLY A 1 309 ? -16.719 -5.909 15.346 1.00 89.88 309 GLY A N 1
ATOM 2461 C CA . GLY A 1 309 ? -16.254 -7.297 15.358 1.00 89.88 309 GLY A CA 1
ATOM 2462 C C . GLY A 1 309 ? -15.739 -7.721 13.988 1.00 89.88 309 GLY A C 1
ATOM 2463 O O . GLY A 1 309 ? -14.541 -7.870 13.805 1.00 89.88 309 GLY A O 1
ATOM 2464 N N . GLY A 1 310 ? -16.607 -7.702 12.979 1.00 89.75 310 GLY A N 1
ATOM 2465 C CA . GLY A 1 310 ? -16.238 -8.030 11.605 1.00 89.75 310 GLY A CA 1
ATOM 2466 C C . GLY A 1 310 ? -16.918 -9.310 11.138 1.00 89.75 310 GLY A C 1
ATOM 2467 O O . GLY A 1 310 ? -18.146 -9.374 11.113 1.00 89.75 310 GLY A O 1
ATOM 2468 N N . ASN A 1 311 ? -16.145 -10.274 10.644 1.00 87.56 311 ASN A N 1
ATOM 2469 C CA . ASN A 1 311 ? -16.643 -11.595 10.274 1.00 87.56 311 ASN A CA 1
ATOM 2470 C C . ASN A 1 311 ? -16.176 -12.623 11.306 1.00 87.56 311 ASN A C 1
ATOM 2472 O O . ASN A 1 311 ? -14.978 -12.788 11.477 1.00 87.56 311 ASN A O 1
ATOM 2476 N N . GLY A 1 312 ? -17.082 -13.437 11.833 1.00 93.06 312 GLY A N 1
ATOM 2477 C CA . GLY A 1 312 ? -16.764 -14.447 12.842 1.00 93.06 312 GLY A CA 1
ATOM 2478 C C . GLY A 1 312 ? -17.755 -14.378 13.992 1.00 93.06 312 GLY A C 1
ATOM 2479 O O . GLY A 1 312 ? -18.658 -13.554 13.984 1.00 93.06 312 GLY A O 1
ATOM 2480 N N . ASP A 1 313 ? -17.644 -15.294 14.949 1.00 96.81 313 ASP A N 1
ATOM 2481 C CA . ASP A 1 313 ? -18.475 -15.255 16.152 1.00 96.81 313 ASP A CA 1
ATOM 2482 C C . ASP A 1 313 ? -17.763 -14.403 17.228 1.00 96.81 313 ASP A C 1
ATOM 2484 O O . ASP A 1 313 ? -16.952 -14.920 18.008 1.00 96.81 313 ASP A O 1
ATOM 2488 N N . ASP A 1 314 ? -18.063 -13.102 17.281 1.00 97.06 314 ASP A N 1
ATOM 2489 C CA . ASP A 1 314 ? -17.318 -12.134 18.093 1.00 97.06 314 ASP A CA 1
ATOM 2490 C C . ASP A 1 314 ? -17.880 -11.946 19.510 1.00 97.06 314 ASP A C 1
ATOM 2492 O O . ASP A 1 314 ? -19.065 -12.134 19.792 1.00 97.06 314 ASP A O 1
ATOM 2496 N N . ILE A 1 315 ? -17.031 -11.512 20.445 1.00 97.31 315 ILE A N 1
ATOM 2497 C CA . ILE A 1 315 ? -17.445 -11.058 21.783 1.00 97.31 315 ILE A CA 1
ATOM 2498 C C . ILE A 1 315 ? -17.092 -9.581 21.939 1.00 97.31 315 ILE A C 1
ATOM 2500 O O . ILE A 1 315 ? -15.911 -9.237 21.967 1.00 97.31 315 ILE A O 1
ATOM 2504 N N . LEU A 1 316 ? -18.103 -8.725 22.107 1.00 97.56 316 LEU A N 1
ATOM 2505 C CA . LEU A 1 316 ? -17.951 -7.274 22.226 1.00 97.56 316 LEU A CA 1
ATOM 2506 C C . LEU A 1 316 ? -18.430 -6.789 23.597 1.00 97.56 316 LEU A C 1
ATOM 2508 O O . LEU A 1 316 ? -19.616 -6.847 23.904 1.00 97.56 316 LEU A O 1
ATOM 2512 N N . ASP A 1 317 ? -17.517 -6.277 24.416 1.00 97.31 317 ASP A N 1
ATOM 2513 C CA . ASP A 1 317 ? -17.786 -5.671 25.725 1.00 97.31 317 ASP A CA 1
ATOM 2514 C C . ASP A 1 317 ? -17.460 -4.178 25.647 1.00 97.31 317 ASP A C 1
ATOM 2516 O O . ASP A 1 317 ? -16.289 -3.832 25.511 1.00 97.31 317 ASP A O 1
ATOM 2520 N N . GLY A 1 318 ? -18.469 -3.303 25.696 1.00 95.44 318 GLY A N 1
ATOM 2521 C CA . GLY A 1 318 ? -18.267 -1.850 25.560 1.00 95.44 318 GLY A CA 1
ATOM 2522 C C . GLY A 1 318 ? -17.365 -1.274 26.652 1.00 95.44 318 GLY A C 1
ATOM 2523 O O . GLY A 1 318 ? -16.457 -0.493 26.379 1.00 95.44 318 GLY A O 1
ATOM 2524 N N . GLY A 1 319 ? -17.498 -1.806 27.869 1.00 94.94 319 GLY A N 1
ATOM 2525 C CA . GLY A 1 319 ? -16.840 -1.267 29.049 1.00 94.94 319 GLY A CA 1
ATOM 2526 C C . GLY A 1 319 ? -17.708 -0.208 29.725 1.00 94.94 319 GLY A C 1
ATOM 2527 O O . GLY A 1 319 ? -18.908 -0.416 29.902 1.00 94.94 319 GLY A O 1
ATOM 2528 N N . ASP A 1 320 ? -17.085 0.882 30.178 1.00 94.56 320 ASP A N 1
ATOM 2529 C CA . ASP A 1 320 ? -17.833 2.050 30.658 1.00 94.56 320 ASP A CA 1
ATOM 2530 C C . ASP A 1 320 ? -17.889 3.094 29.540 1.00 94.56 320 ASP A C 1
ATOM 2532 O O . ASP A 1 320 ? -16.858 3.407 28.950 1.00 94.56 320 ASP A O 1
ATOM 2536 N N . GLY A 1 321 ? -19.022 3.764 29.370 1.00 95.38 321 GLY A N 1
ATOM 2537 C CA . GLY A 1 321 ? -19.180 4.774 28.328 1.00 95.38 321 GLY A CA 1
ATOM 2538 C C . GLY A 1 321 ? -20.564 4.684 27.715 1.00 95.38 321 GLY A C 1
ATOM 2539 O O . GLY A 1 321 ? -21.415 3.951 28.207 1.00 95.38 321 GLY A O 1
ATOM 2540 N N . SER A 1 322 ? -20.813 5.488 26.686 1.00 97.31 322 SER A N 1
ATOM 2541 C CA . SER A 1 322 ? -21.905 5.231 25.747 1.00 97.31 322 SER A CA 1
ATOM 2542 C C . SER A 1 322 ? -21.306 4.738 24.439 1.00 97.31 322 SER A C 1
ATOM 2544 O O . SER A 1 322 ? -20.893 5.533 23.587 1.00 97.31 322 SER A O 1
ATOM 2546 N N . ASP A 1 323 ? -21.239 3.421 24.311 1.00 97.94 323 ASP A N 1
ATOM 2547 C CA . ASP A 1 323 ? -20.490 2.739 23.269 1.00 97.94 323 ASP A CA 1
ATOM 2548 C C . ASP A 1 323 ? -21.356 2.418 22.054 1.00 97.94 323 ASP A C 1
ATOM 2550 O O . ASP A 1 323 ? -22.588 2.397 22.091 1.00 97.94 323 ASP A O 1
ATOM 2554 N N . LYS A 1 324 ? -20.702 2.160 20.924 1.00 97.50 324 LYS A N 1
ATOM 2555 C CA . LYS A 1 324 ? -21.351 1.610 19.736 1.00 97.50 324 LYS A CA 1
ATOM 2556 C C . LYS A 1 324 ? -20.719 0.276 19.394 1.00 97.50 324 LYS A C 1
ATOM 2558 O O . LYS A 1 324 ? -19.547 0.232 19.025 1.00 97.50 324 LYS A O 1
ATOM 2563 N N . LEU A 1 325 ? -21.507 -0.784 19.495 1.00 97.94 325 LEU A N 1
ATOM 2564 C CA . LEU A 1 325 ? -21.076 -2.161 19.304 1.00 97.94 325 LEU A CA 1
ATOM 2565 C C . LEU A 1 325 ? -21.679 -2.695 18.008 1.00 97.94 325 LEU A C 1
ATOM 2567 O O . LEU A 1 325 ? -22.894 -2.822 17.891 1.00 97.94 325 LEU A O 1
ATOM 2571 N N . TYR A 1 326 ? -20.831 -3.001 17.037 1.00 96.62 326 TYR A N 1
ATOM 2572 C CA . TYR A 1 326 ? -21.211 -3.562 15.747 1.00 96.62 326 TYR A CA 1
ATOM 2573 C C . TYR A 1 326 ? -20.646 -4.974 15.682 1.00 96.62 326 TYR A C 1
ATOM 2575 O O . TYR A 1 326 ? -19.430 -5.121 15.648 1.00 96.62 326 TYR A O 1
ATOM 2583 N N . GLY A 1 327 ? -21.495 -6.000 15.687 1.00 93.38 327 GLY A N 1
ATOM 2584 C CA . GLY A 1 327 ? -20.995 -7.384 15.617 1.00 93.38 327 GLY A CA 1
ATOM 2585 C C . GLY A 1 327 ? -20.459 -7.682 14.228 1.00 93.38 327 GLY A C 1
ATOM 2586 O O . GLY A 1 327 ? -19.257 -7.717 14.018 1.00 93.38 327 GLY A O 1
ATOM 2587 N N . GLY A 1 328 ? -21.357 -7.669 13.248 1.00 93.19 328 GLY A N 1
ATOM 2588 C CA . GLY A 1 328 ? -21.008 -7.864 11.850 1.00 93.19 328 GLY A CA 1
ATOM 2589 C C . GLY A 1 328 ? -21.684 -9.120 11.333 1.00 93.19 328 GLY A C 1
ATOM 2590 O O . GLY A 1 328 ? -22.912 -9.184 11.360 1.00 93.19 328 GLY A O 1
ATOM 2591 N N . SER A 1 329 ? -20.910 -10.053 10.781 1.00 92.25 329 SER A N 1
ATOM 2592 C CA . SER A 1 329 ? -21.419 -11.344 10.310 1.00 92.25 329 SER A CA 1
ATOM 2593 C C . SER A 1 329 ? -20.996 -12.458 11.256 1.00 92.25 329 SER A C 1
ATOM 2595 O O . SER A 1 329 ? -19.808 -12.732 11.338 1.00 92.25 329 SER A O 1
ATOM 2597 N N . GLY A 1 330 ? -21.950 -13.205 11.811 1.00 94.88 330 GLY A N 1
ATOM 2598 C CA . GLY A 1 330 ? -21.668 -14.308 12.735 1.00 94.88 330 GLY A CA 1
ATOM 2599 C C . GLY A 1 330 ? -22.540 -14.245 13.983 1.00 94.88 330 GLY A C 1
ATOM 2600 O O . GLY A 1 330 ? -23.444 -13.426 14.075 1.00 94.88 330 GLY A O 1
ATOM 2601 N N . ASN A 1 331 ? -22.371 -15.190 14.906 1.00 97.38 331 ASN A N 1
ATOM 2602 C CA . ASN A 1 331 ? -23.151 -15.250 16.144 1.00 97.38 331 ASN A CA 1
ATOM 2603 C C . ASN A 1 331 ? -22.450 -14.459 17.251 1.00 97.38 331 ASN A C 1
ATOM 2605 O O . ASN A 1 331 ? -21.834 -15.031 18.158 1.00 97.38 331 ASN A O 1
ATOM 2609 N N . ASP A 1 332 ? -22.593 -13.144 17.187 1.00 97.94 332 ASP A N 1
ATOM 2610 C CA . ASP A 1 332 ? -21.903 -12.234 18.093 1.00 97.94 332 ASP A CA 1
ATOM 2611 C C . ASP A 1 332 ? -22.515 -12.234 19.501 1.00 97.94 332 ASP A C 1
ATOM 2613 O O . ASP A 1 332 ? -23.683 -12.557 19.724 1.00 97.94 332 ASP A O 1
ATOM 2617 N N . THR A 1 333 ? -21.722 -11.901 20.509 1.00 98.00 333 THR A N 1
ATOM 2618 C CA . THR A 1 333 ? -22.176 -11.780 21.898 1.00 98.00 333 THR A CA 1
ATOM 2619 C C . THR A 1 333 ? -21.809 -10.407 22.438 1.00 98.00 333 THR A C 1
ATOM 2621 O O . THR A 1 333 ? -20.630 -10.062 22.510 1.00 98.00 333 THR A O 1
ATOM 2624 N N . TYR A 1 334 ? -22.813 -9.645 22.872 1.00 97.50 334 TYR A N 1
ATOM 2625 C CA . TYR A 1 334 ? -22.637 -8.277 23.349 1.00 97.50 334 TYR A CA 1
ATOM 2626 C C . TYR A 1 334 ? -22.755 -8.191 24.867 1.00 97.50 334 TYR A C 1
ATOM 2628 O O . TYR A 1 334 ? -23.725 -8.631 25.484 1.00 97.50 334 TYR A O 1
ATOM 2636 N N . LYS A 1 335 ? -21.780 -7.537 25.485 1.00 96.75 335 LYS A N 1
ATOM 2637 C CA . LYS A 1 335 ? -21.845 -7.074 26.864 1.00 96.75 335 LYS A CA 1
ATOM 2638 C C . LYS A 1 335 ? -21.932 -5.551 26.846 1.00 96.75 335 LYS A C 1
ATOM 2640 O O . LYS A 1 335 ? -20.924 -4.857 26.877 1.00 96.75 335 LYS A O 1
ATOM 2645 N N . ALA A 1 336 ? -23.167 -5.070 26.752 1.00 91.38 336 ALA A N 1
ATOM 2646 C CA . ALA A 1 336 ? -23.490 -3.651 26.693 1.00 91.38 336 ALA A CA 1
ATOM 2647 C C . ALA A 1 336 ? -23.862 -3.083 28.071 1.00 91.38 336 ALA A C 1
ATOM 2649 O O . ALA A 1 336 ? -24.493 -3.761 28.891 1.00 91.38 336 ALA A O 1
ATOM 2650 N N . GLY A 1 337 ? -23.466 -1.835 28.303 1.00 92.06 337 GLY A N 1
ATOM 2651 C CA . GLY A 1 337 ? -23.828 -1.004 29.443 1.00 92.06 337 GLY A CA 1
ATOM 2652 C C . GLY A 1 337 ? -24.949 -0.002 29.144 1.00 92.06 337 GLY A C 1
ATOM 2653 O O . GLY A 1 337 ? -25.622 -0.037 28.111 1.00 92.06 337 GLY A O 1
ATOM 2654 N N . ASP A 1 338 ? -25.173 0.905 30.096 1.00 90.94 338 ASP A N 1
ATOM 2655 C CA . ASP A 1 338 ? -26.184 1.956 29.984 1.00 90.94 338 ASP A CA 1
ATOM 2656 C C . ASP A 1 338 ? -25.755 3.032 28.973 1.00 90.94 338 ASP A C 1
ATOM 2658 O O . ASP A 1 338 ? -24.787 3.755 29.193 1.00 90.94 338 ASP A O 1
ATOM 2662 N N . GLY A 1 339 ? -26.545 3.214 27.913 1.00 92.88 339 GLY A N 1
ATOM 2663 C CA . GLY A 1 339 ? -26.283 4.216 26.870 1.00 92.88 339 GLY A CA 1
ATOM 2664 C C . GLY A 1 339 ? -25.616 3.652 25.617 1.00 92.88 339 GLY A C 1
ATOM 2665 O O . GLY A 1 339 ? -25.514 4.372 24.622 1.00 92.88 339 GLY A O 1
ATOM 2666 N N . ASP A 1 340 ? -25.250 2.372 25.642 1.00 97.38 340 ASP A N 1
ATOM 2667 C CA . ASP A 1 340 ? -24.691 1.680 24.491 1.00 97.38 340 ASP A CA 1
ATOM 2668 C C . ASP A 1 340 ? -25.727 1.469 23.389 1.00 97.38 340 ASP A C 1
ATOM 2670 O O . ASP A 1 340 ? -26.930 1.297 23.617 1.00 97.38 340 ASP A O 1
ATOM 2674 N N . ILE A 1 341 ? -25.229 1.443 22.160 1.00 97.62 341 ILE A N 1
ATOM 2675 C CA . ILE A 1 341 ? -25.991 1.140 20.959 1.00 97.62 341 ILE A CA 1
ATOM 2676 C C . ILE A 1 341 ? -25.399 -0.120 20.341 1.00 97.62 341 ILE A C 1
ATOM 2678 O O . ILE A 1 341 ? -24.235 -0.131 19.946 1.00 97.62 341 ILE A O 1
ATOM 2682 N N . ILE A 1 342 ? -26.222 -1.158 20.213 1.00 97.19 342 ILE A N 1
ATOM 2683 C CA . ILE A 1 342 ? -25.865 -2.386 19.501 1.00 97.19 342 ILE A CA 1
ATOM 2684 C C . ILE A 1 342 ? -26.429 -2.320 18.081 1.00 97.19 342 ILE A C 1
ATOM 2686 O O . ILE A 1 342 ? -27.619 -2.061 17.887 1.00 97.19 342 ILE A O 1
ATOM 2690 N N . GLU A 1 343 ? -25.577 -2.589 17.098 1.00 95.19 343 GLU A N 1
ATOM 2691 C CA . GLU A 1 343 ? -25.949 -2.830 15.710 1.00 95.19 343 GLU A CA 1
ATOM 2692 C C . GLU A 1 343 ? -25.555 -4.260 15.321 1.00 95.19 343 GLU A C 1
ATOM 2694 O O . GLU A 1 343 ? -24.414 -4.554 14.964 1.00 95.19 343 GLU A O 1
ATOM 2699 N N . ASP A 1 344 ? -26.542 -5.147 15.392 1.00 91.88 344 ASP A N 1
ATOM 2700 C CA . ASP A 1 344 ? -26.455 -6.517 14.901 1.00 91.88 344 ASP A CA 1
ATOM 2701 C C . ASP A 1 344 ? -27.129 -6.587 13.527 1.00 91.88 344 ASP A C 1
ATOM 2703 O O . ASP A 1 344 ? -28.355 -6.666 13.399 1.00 91.88 344 ASP A O 1
ATOM 2707 N N . SER A 1 345 ? -26.319 -6.450 12.479 1.00 87.31 345 SER A N 1
ATOM 2708 C CA . SER A 1 345 ? -26.826 -6.311 11.114 1.00 87.31 345 SER A CA 1
ATOM 2709 C C . SER A 1 345 ? -27.377 -7.613 10.527 1.00 87.31 345 SER A C 1
ATOM 2711 O O . SER A 1 345 ? -28.223 -7.559 9.628 1.00 87.31 345 SER A O 1
ATOM 2713 N N . ASP A 1 346 ? -26.918 -8.768 11.017 1.00 89.75 346 ASP A N 1
ATOM 2714 C CA . ASP A 1 346 ?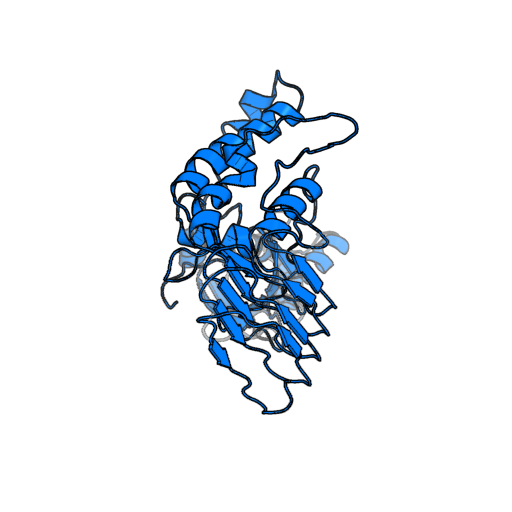 -27.321 -10.081 10.514 1.00 89.75 346 ASP A CA 1
ATOM 2715 C C . ASP A 1 346 ? -28.367 -10.779 11.408 1.00 89.75 346 ASP A C 1
ATOM 2717 O O . ASP A 1 346 ? -29.028 -11.724 10.959 1.00 89.75 346 ASP A O 1
ATOM 2721 N N . GLY A 1 347 ? -28.581 -10.251 12.620 1.00 90.88 347 GLY A N 1
ATOM 2722 C CA . GLY A 1 347 ? -29.630 -10.650 13.552 1.00 90.88 347 GLY A CA 1
ATOM 2723 C C . GLY A 1 347 ? -29.339 -11.952 14.297 1.00 90.88 347 GLY A C 1
ATOM 2724 O O . GLY A 1 347 ? -30.283 -12.573 14.801 1.00 90.88 347 GLY A O 1
ATOM 2725 N N . LYS A 1 348 ? -28.086 -12.423 14.297 1.00 92.25 348 LYS A N 1
ATOM 2726 C CA . LYS A 1 348 ? -27.676 -13.657 14.982 1.00 92.25 348 LYS A CA 1
ATOM 2727 C C . LYS A 1 348 ? -27.029 -13.415 16.344 1.00 92.25 348 LYS A C 1
ATOM 2729 O O . LYS A 1 348 ? -26.793 -14.385 17.072 1.00 92.25 348 LYS A O 1
ATOM 2734 N N . GLY A 1 349 ? -26.755 -12.164 16.687 1.00 90.69 349 GLY A N 1
ATOM 2735 C CA . GLY A 1 349 ? -26.111 -11.786 17.927 1.00 90.69 349 GLY A CA 1
ATOM 2736 C C . GLY A 1 349 ? -27.030 -11.874 19.149 1.00 90.69 349 GLY A C 1
ATOM 2737 O O . GLY A 1 349 ? -28.258 -11.978 19.043 1.00 90.69 349 GLY A O 1
ATOM 2738 N N . ARG A 1 350 ? -26.430 -11.867 20.343 1.00 91.00 350 ARG A N 1
ATOM 2739 C CA . ARG A 1 350 ? -27.145 -11.993 21.625 1.00 91.00 350 ARG A CA 1
ATOM 2740 C C . ARG A 1 350 ? -26.620 -11.105 22.738 1.00 91.00 350 ARG A C 1
ATOM 2742 O O . ARG A 1 350 ? -25.401 -10.821 22.752 1.00 91.00 350 ARG A O 1
#

Radius of gyration: 25.54 Å; chains: 1; bounding box: 62×32×71 Å

pLDDT: mean 72.81, std 19.63, range [22.88, 98.0]

InterPro domains:
  IPR001343 RTX calcium-binding nonapeptide repeat [PF00353] (290-325)
  IPR011049 Serralysin-like metalloprotease, C-terminal [G3DSA:2.150.10.10] (170-349)
  IPR011049 Serralysin-like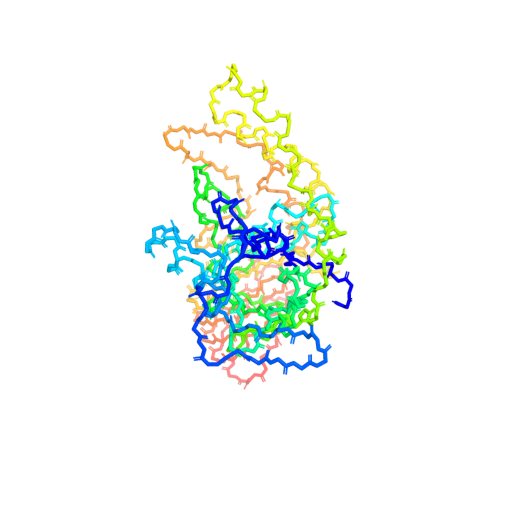 metalloprotease, C-terminal [SSF51120] (289-340)
  IPR018511 Hemolysin-type calcium-binding conserved site [PS00330] (305-323)
  IPR018511 Hemolysin-type calcium-binding conserved site [PS00330] (314-332)

Secondary structure (DSSP, 8-state):
-TTS--SS-GGG-HHHHHHHTTS-TTSPPP-GGGSPSPPEEETTEEEE-HHHHHHHHSTTS-HHHHHHHH--EEEEEGGGS-TTSHHHHHHHHHH-EEEEEE-TTT-EEEEETT--EEEEEEEEEEEPTT---S---SSTTHHHHHHHHHHHS-TT--S-------TT--EEEEEEEEHHHHHHS-----S-GGGHHHHTTSS-TTHHHHHHHHHHHHHHTTTTTTS-B-TT-PEEEE--SS--EEETTEETTEETTS---EEETTEEE---HHHH-TTHHHHTT-EEEE--BS--EEE--SS--EEEEEESS-EEE--SSS-EEEEEES--EEE--TT-EEE-SSS---

Sequence (350 aa):
MQKVGNFINAKDFRLFETFFSGKTKNGNNLIWTNVNSPVEFKNGEYYLTQEQFANLFYHGASDIILNNAKNTETSISFYNRNLSNPDFAKLAFVFGTIDVRLDTNKIRYVLDENLNPLRIENVEYIIGKDGGDFDFVGGSGSSLVNQILKQVADPNGIGKTVKLDFGGGVKLNSGTITANDYKNTNSLEEFNKNNIEETLKDTDGWEAYLKFYWDFLTDIIPSGVIDYLDENNKLVIFGSNDKDPISGTKAKNFDFSQDIELKVKGYNIKIPQILLNHFKKYIKNGIHYIGGDGDDTITGTNKDDILKGGNGDDILDGGDGSDKLYGGSGNDTYKAGDGDIIEDSDGKGR

Foldseek 3Di:
DVPPPDLDALVQFVLSVLLQLCAAPVRHHWDPVQFDDDWDDDPQKTWDALLRSLSGRPPPPDPVVSVVSVWFKDKRALLQAPCLDLVSVLCNLAQGIWIKGWPRPPKIFMAGNRSRTFKIFFTKIWTDLPSDCSFDDDDDCSVVSVLLSLLQYDSACFPDPPVPPCPPTDIDTPGMQTSVNNVPRDSSHRPPCVVQVVVPPPDDNVVSVVVVVVVSQVSNLVVCSRLCADPQLAREDEAHQEAWEEAAQDTPSDRLQDDDFDQDPNDGDDDDPCRRNVNVVRCQQWHEYTYEHYAYEYAHDQEAYHHEQYHYAYEYEDHHYQYEYEDYHYAYEYNDDPNHHYDDPPPNYD

Organism: NCBI:txid2608384